Protein AF-A0A433Q130-F1 (afdb_monomer_lite)

pLDDT: mean 72.22, std 22.74, range [31.92, 98.25]

Secondary structure (DSSP, 8-state):
--------------------------------------PPPPGGGGS--SS---SS----HHHHHHHHHHHHHHHHHHHHHHHHHHHHHHHHHHHHHHHHHHHHHHTT----HHHHHHHHHHHHHHHHHHHHHHHHHHHHHHHHHHHHHHHHHHHHHHHHHHHHHHS-THHHHHHHHHHHHHHHTT---

Foldseek 3Di:
DDDDPPPDDPDDDPDDDDDDDDDDDDDDDDDDDDDDDDDDDDPVVVPDDPDDPPPDDPPDPVVVVVVVVVLVVLVVVLVVLVVVLVVVLVVVVVVQVVVQCVVCVVVVHDPDPVSVVVVVVVSCVVCVVVVVVSVVVNVVSVCVSCVVVVVVVVVVVVVVVVVCVVDDDPPPVVVVVVVVVVVVVPPDD

Radius of gyration: 31.73 Å; chains: 1; bounding box: 70×65×73 Å

Structure (mmCIF, N/CA/C/O backbone):
data_AF-A0A433Q130-F1
#
_entry.id   AF-A0A433Q130-F1
#
loop_
_atom_site.group_PDB
_atom_site.id
_atom_site.type_symbol
_atom_site.label_atom_id
_atom_site.label_alt_id
_atom_site.label_comp_id
_atom_site.label_asym_id
_atom_site.label_entity_id
_atom_site.label_seq_id
_atom_site.pdbx_PDB_ins_code
_atom_site.Cartn_x
_atom_site.Cartn_y
_atom_site.Cartn_z
_atom_site.occupancy
_atom_site.B_iso_or_equiv
_atom_site.auth_seq_id
_atom_site.auth_comp_id
_atom_site.auth_asym_id
_atom_site.auth_atom_id
_atom_site.pdbx_PDB_model_num
ATOM 1 N N . MET A 1 1 ? 9.319 -13.991 33.328 1.00 39.78 1 MET A N 1
ATOM 2 C CA . MET A 1 1 ? 9.883 -14.805 32.228 1.00 39.78 1 MET A CA 1
ATOM 3 C C . MET A 1 1 ? 8.809 -14.943 31.162 1.00 39.78 1 MET A C 1
ATOM 5 O O . MET A 1 1 ? 7.653 -15.040 31.548 1.00 39.78 1 MET A O 1
ATOM 9 N N . VAL A 1 2 ? 9.212 -14.940 29.882 1.00 38.50 2 VAL A N 1
ATOM 10 C CA . VAL A 1 2 ? 8.412 -14.718 28.652 1.00 38.50 2 VAL A CA 1
ATOM 11 C C . VAL A 1 2 ? 8.069 -13.227 28.487 1.00 38.50 2 VAL A C 1
ATOM 13 O O . VAL A 1 2 ? 7.406 -12.660 29.339 1.00 38.50 2 VAL A O 1
ATOM 16 N N . GLY A 1 3 ? 8.545 -12.465 27.504 1.00 32.47 3 GLY A N 1
ATOM 17 C CA . GLY A 1 3 ? 9.150 -12.773 26.209 1.00 32.47 3 GLY A CA 1
ATOM 18 C C . GLY A 1 3 ? 8.580 -11.754 25.219 1.00 32.47 3 GLY A C 1
ATOM 19 O O . GLY A 1 3 ? 7.719 -12.101 24.422 1.00 32.47 3 GLY A O 1
ATOM 20 N N . ALA A 1 4 ? 8.957 -10.479 25.372 1.00 35.19 4 ALA A N 1
ATOM 21 C CA . ALA A 1 4 ? 8.479 -9.383 24.536 1.00 35.19 4 ALA A CA 1
ATOM 22 C C . ALA A 1 4 ? 9.039 -9.541 23.115 1.00 35.19 4 ALA A C 1
ATOM 24 O O . ALA A 1 4 ? 10.246 -9.448 22.899 1.00 35.19 4 ALA A O 1
ATOM 25 N N . CYS A 1 5 ? 8.170 -9.813 22.143 1.00 39.75 5 CYS A N 1
ATOM 26 C CA . CYS A 1 5 ? 8.505 -9.666 20.732 1.00 39.75 5 CYS A CA 1
ATOM 27 C C . CYS A 1 5 ? 8.411 -8.183 20.362 1.00 39.75 5 CYS A C 1
ATOM 29 O O . CYS A 1 5 ? 7.437 -7.740 19.757 1.00 39.75 5 CYS A O 1
ATOM 31 N N . ASP A 1 6 ? 9.437 -7.426 20.743 1.00 31.92 6 ASP A N 1
ATOM 32 C CA . ASP A 1 6 ? 9.699 -6.094 20.213 1.00 31.92 6 ASP A CA 1
ATOM 33 C C . ASP A 1 6 ? 10.162 -6.241 18.758 1.00 31.92 6 ASP A C 1
ATOM 35 O O . ASP A 1 6 ? 11.320 -6.549 18.474 1.00 31.92 6 ASP A O 1
ATOM 39 N N . ILE A 1 7 ? 9.241 -6.060 17.812 1.00 41.34 7 ILE A N 1
ATOM 40 C CA . ILE A 1 7 ? 9.593 -5.816 16.412 1.00 41.34 7 ILE A CA 1
ATOM 41 C C . ILE A 1 7 ? 9.822 -4.304 16.291 1.00 41.34 7 ILE A C 1
ATOM 43 O O . ILE A 1 7 ? 8.859 -3.543 16.417 1.00 41.34 7 ILE A O 1
ATOM 47 N N . PRO A 1 8 ? 11.058 -3.825 16.063 1.00 34.75 8 PRO A N 1
ATOM 48 C CA . PRO A 1 8 ? 11.298 -2.401 15.910 1.00 34.75 8 PRO A CA 1
ATOM 49 C C . PRO A 1 8 ? 10.700 -1.925 14.582 1.00 34.75 8 PRO A C 1
ATOM 51 O O . PRO A 1 8 ? 11.085 -2.381 13.503 1.00 34.75 8 PRO A O 1
ATOM 54 N N . ALA A 1 9 ? 9.759 -0.984 14.662 1.00 44.38 9 ALA A N 1
ATOM 55 C CA . ALA A 1 9 ? 9.368 -0.172 13.518 1.00 44.38 9 ALA A CA 1
ATOM 56 C C . ALA A 1 9 ? 10.608 0.571 12.978 1.00 44.38 9 ALA A C 1
ATOM 58 O O . ALA A 1 9 ? 11.425 1.039 13.779 1.00 44.38 9 ALA A O 1
ATOM 59 N N . PRO A 1 10 ? 10.782 0.717 11.652 1.00 43.81 10 PRO A N 1
ATOM 60 C CA . PRO A 1 10 ? 11.848 1.547 11.114 1.00 43.81 10 PRO A CA 1
ATOM 61 C C . PRO A 1 10 ? 11.586 3.006 11.505 1.00 43.81 10 PRO A C 1
ATOM 63 O O . PRO A 1 10 ? 10.694 3.666 10.974 1.00 43.81 10 PRO A O 1
ATOM 66 N N . GLY A 1 11 ? 12.354 3.487 12.481 1.00 34.84 11 GLY A N 1
ATOM 67 C CA . GLY A 1 11 ? 12.372 4.882 12.887 1.00 34.84 11 GLY A CA 1
ATOM 68 C C . GLY A 1 11 ? 12.833 5.765 11.731 1.00 34.84 11 GLY A C 1
ATOM 69 O O . GLY A 1 11 ? 13.896 5.549 11.151 1.00 34.84 11 GLY A O 1
ATOM 70 N N . PHE A 1 12 ? 12.033 6.776 11.411 1.00 47.31 12 PHE A N 1
ATOM 71 C CA . PHE A 1 12 ? 12.463 7.902 10.596 1.00 47.31 12 PHE A CA 1
ATOM 72 C C . PHE A 1 12 ? 13.398 8.782 11.437 1.00 47.31 12 PHE A C 1
ATOM 74 O O . PHE A 1 12 ? 12.972 9.264 12.492 1.00 47.31 12 PHE A O 1
ATOM 81 N N . PRO A 1 13 ? 14.648 9.041 11.016 1.00 43.34 13 PRO A N 1
ATOM 82 C CA . PRO A 1 13 ? 15.436 10.084 11.645 1.00 43.34 13 PRO A CA 1
ATOM 83 C C . PRO A 1 13 ? 14.853 11.448 11.258 1.00 43.34 13 PRO A C 1
ATOM 85 O O . PRO A 1 13 ? 14.979 11.916 10.127 1.00 43.34 13 PRO A O 1
ATOM 88 N N . HIS A 1 14 ? 14.204 12.090 12.227 1.00 45.75 14 HIS A N 1
ATO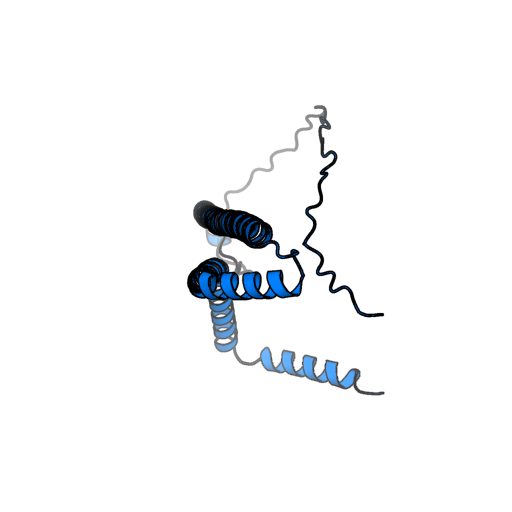M 89 C CA . HIS A 1 14 ? 14.069 13.538 12.247 1.00 45.75 14 HIS A CA 1
ATOM 90 C C . HIS A 1 14 ? 15.455 14.172 12.431 1.00 45.75 14 HIS A C 1
ATOM 92 O O . HIS A 1 14 ? 16.305 13.628 13.133 1.00 45.75 14 HIS A O 1
ATOM 98 N N . THR A 1 15 ? 15.609 15.374 11.870 1.00 41.09 15 THR A N 1
ATOM 99 C CA . THR A 1 15 ? 16.760 16.298 11.914 1.00 41.09 15 THR A CA 1
ATOM 100 C C . THR A 1 15 ? 17.773 16.147 10.775 1.00 41.09 15 THR A C 1
ATOM 102 O O . THR A 1 15 ? 18.596 15.242 10.724 1.00 41.09 15 THR A O 1
ATOM 105 N N . ASN A 1 16 ? 17.722 17.116 9.859 1.00 35.66 16 ASN A N 1
ATOM 106 C CA . ASN A 1 16 ? 18.809 17.446 8.949 1.00 35.66 16 ASN A CA 1
ATOM 107 C C . ASN A 1 16 ? 19.316 18.839 9.369 1.00 35.66 16 ASN A C 1
ATOM 109 O O . ASN A 1 16 ? 18.652 19.835 9.065 1.00 35.66 16 ASN A O 1
ATOM 113 N N . PRO A 1 17 ? 20.399 18.945 10.159 1.00 37.56 17 PRO A N 1
ATOM 114 C CA . PRO A 1 17 ? 20.976 20.228 10.509 1.00 37.56 17 PRO A CA 1
ATOM 115 C C . PRO A 1 17 ? 21.948 20.665 9.407 1.00 37.56 17 PRO A C 1
ATOM 117 O O . PRO A 1 17 ? 22.935 19.997 9.131 1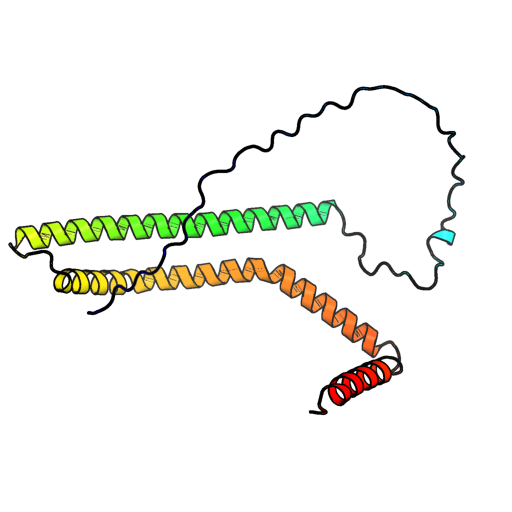.00 37.56 17 PRO A O 1
ATOM 120 N N . GLY A 1 18 ? 21.658 21.820 8.807 1.00 35.56 18 GLY A N 1
ATOM 121 C CA . GLY A 1 18 ? 22.654 22.743 8.261 1.00 35.56 18 GLY A CA 1
ATOM 122 C C . GLY A 1 18 ? 23.567 22.235 7.142 1.00 35.56 18 GLY A C 1
ATOM 123 O O . GLY A 1 18 ? 24.672 21.775 7.394 1.00 35.56 18 GLY A O 1
ATOM 124 N N . PHE A 1 19 ? 23.192 22.521 5.895 1.00 33.09 19 PHE A N 1
ATOM 125 C CA . PHE A 1 19 ? 24.160 22.725 4.813 1.00 33.09 19 PHE A CA 1
ATOM 126 C C . PHE A 1 19 ? 23.903 24.087 4.158 1.00 33.09 19 PHE A C 1
ATOM 128 O O . PHE A 1 19 ? 23.290 24.195 3.101 1.00 33.09 19 PHE A O 1
ATOM 135 N N . SER A 1 20 ? 24.384 25.145 4.813 1.00 34.38 20 SER A N 1
ATOM 136 C CA . SER A 1 20 ? 24.583 26.455 4.192 1.00 34.38 20 SER A CA 1
ATOM 137 C C . SER A 1 20 ? 26.022 26.524 3.684 1.00 34.38 20 SER A C 1
ATOM 139 O O . SER A 1 20 ? 26.937 26.818 4.449 1.00 34.38 20 SER A O 1
ATOM 141 N N . TYR A 1 21 ? 26.239 26.255 2.397 1.00 35.47 21 TYR A N 1
ATOM 142 C CA . TYR A 1 21 ? 27.480 26.637 1.721 1.00 35.47 21 TYR A CA 1
ATOM 143 C C . TYR A 1 21 ? 27.240 27.933 0.950 1.00 35.47 21 TYR A C 1
ATOM 145 O O . TYR A 1 21 ? 26.862 27.925 -0.216 1.00 35.47 21 TYR A O 1
ATOM 153 N N . THR A 1 22 ? 27.502 29.061 1.602 1.00 39.56 22 THR A N 1
ATOM 154 C CA . THR A 1 22 ? 27.814 30.317 0.917 1.00 39.56 22 THR A CA 1
ATOM 155 C C . THR A 1 22 ? 29.207 30.748 1.349 1.00 39.56 22 THR A C 1
ATOM 157 O O . THR A 1 22 ? 29.390 31.328 2.417 1.00 39.56 22 THR A O 1
ATOM 160 N N . LYS A 1 23 ? 30.203 30.457 0.510 1.00 41.34 23 LYS A N 1
ATOM 161 C CA . LYS A 1 23 ? 31.448 31.226 0.458 1.00 41.34 23 LYS A CA 1
ATOM 162 C C . LYS A 1 23 ? 31.456 31.971 -0.878 1.00 41.34 23 LYS A C 1
ATOM 164 O O . LYS A 1 23 ? 31.518 31.307 -1.911 1.00 41.34 23 LYS A O 1
ATOM 169 N N . PRO A 1 24 ? 31.369 33.308 -0.889 1.00 42.06 24 PRO A N 1
ATOM 170 C CA . PRO A 1 24 ? 31.599 34.077 -2.100 1.00 42.06 24 PRO A CA 1
ATOM 171 C C . PRO A 1 24 ? 33.103 34.072 -2.398 1.00 42.06 24 PRO A C 1
ATOM 173 O O . PRO A 1 24 ? 33.903 34.514 -1.574 1.00 42.06 24 PRO A O 1
ATOM 176 N N . LEU A 1 25 ? 33.499 33.545 -3.558 1.00 43.84 25 LEU A N 1
ATOM 177 C CA . LEU A 1 25 ? 34.845 33.763 -4.080 1.00 43.84 25 LEU A CA 1
ATOM 178 C C . LEU A 1 25 ? 34.864 35.121 -4.779 1.00 43.84 25 LEU A C 1
ATOM 180 O O . LEU A 1 25 ? 34.153 35.346 -5.758 1.00 43.84 25 LEU A O 1
ATOM 184 N N . LEU A 1 26 ? 35.647 36.027 -4.199 1.00 39.78 26 LEU A N 1
ATOM 185 C CA . LEU A 1 26 ? 35.932 37.352 -4.718 1.00 39.78 26 LEU A CA 1
ATOM 186 C C . LEU A 1 26 ? 36.729 37.270 -6.022 1.00 39.78 26 LEU A C 1
ATOM 188 O O . LEU A 1 26 ? 37.628 36.450 -6.193 1.00 39.78 26 LEU A O 1
ATOM 192 N N . LEU A 1 27 ? 36.348 38.175 -6.914 1.00 46.34 27 LEU A N 1
ATOM 193 C CA . LEU A 1 27 ? 36.946 38.484 -8.197 1.00 46.34 27 LEU A CA 1
ATOM 194 C C . LEU A 1 27 ? 38.285 39.206 -7.987 1.00 46.34 27 LEU A C 1
ATOM 196 O O . LEU A 1 27 ? 38.294 40.380 -7.628 1.00 46.34 27 LEU A O 1
ATOM 200 N N . SER A 1 28 ? 39.398 38.533 -8.259 1.00 40.88 28 SER A N 1
ATOM 201 C CA . SER A 1 28 ? 40.664 39.190 -8.595 1.00 40.88 28 SER A CA 1
ATOM 202 C C . SER A 1 28 ? 41.562 38.219 -9.353 1.00 40.88 28 SER A C 1
ATOM 204 O O . SER A 1 28 ? 42.039 37.231 -8.802 1.00 40.88 28 SER A O 1
ATOM 206 N N . ASP A 1 29 ? 41.706 38.519 -10.642 1.00 37.97 29 ASP A N 1
ATOM 207 C CA . ASP A 1 29 ? 42.955 38.515 -11.413 1.00 37.97 29 ASP A CA 1
ATOM 208 C C . ASP A 1 29 ? 42.774 37.882 -12.789 1.00 37.97 29 ASP A C 1
ATOM 210 O O . ASP A 1 29 ? 43.003 36.702 -13.051 1.00 37.97 29 ASP A O 1
ATOM 214 N N . VAL A 1 30 ? 42.355 38.762 -13.699 1.00 49.78 30 VAL A N 1
ATOM 215 C CA . VAL A 1 30 ? 42.534 38.625 -15.137 1.00 49.78 30 VAL A CA 1
ATOM 216 C C . VAL A 1 30 ? 44.034 38.517 -15.397 1.00 49.78 30 VAL A C 1
ATOM 218 O O . VAL A 1 30 ? 44.752 39.511 -15.382 1.00 49.78 30 VAL A O 1
ATOM 221 N N . THR A 1 31 ? 44.506 37.307 -15.672 1.00 37.56 31 THR A N 1
ATOM 222 C CA . THR A 1 31 ? 45.738 37.107 -16.433 1.00 37.56 31 THR A CA 1
ATOM 223 C C . THR A 1 31 ? 45.393 36.303 -17.674 1.00 37.56 31 THR A C 1
ATOM 225 O O . THR A 1 31 ? 44.901 35.176 -17.624 1.00 37.56 31 THR A O 1
ATOM 228 N N . ALA A 1 32 ? 45.552 36.971 -18.814 1.00 47.25 32 ALA A N 1
ATOM 229 C CA . ALA A 1 32 ? 45.304 36.438 -20.135 1.00 47.25 32 ALA A CA 1
ATOM 230 C C . ALA A 1 32 ? 46.192 35.209 -20.376 1.00 47.25 32 ALA A C 1
ATOM 232 O O . ALA A 1 32 ? 47.411 35.330 -20.475 1.00 47.25 32 ALA A O 1
ATOM 233 N N . SER A 1 33 ? 45.576 34.031 -20.485 1.00 41.78 33 SER A N 1
ATOM 234 C CA . SER A 1 33 ? 46.223 32.862 -21.073 1.00 41.78 33 SER A CA 1
ATOM 235 C C . SER A 1 33 ? 45.929 32.858 -22.569 1.00 41.78 33 SER A C 1
ATOM 237 O O . SER A 1 33 ? 44.790 32.747 -23.023 1.00 41.78 33 SER A O 1
ATOM 239 N N . GLU A 1 34 ? 47.004 33.076 -23.304 1.00 42.50 34 GLU A N 1
ATOM 240 C CA . GLU A 1 34 ? 47.167 33.101 -24.747 1.00 42.50 34 GLU A CA 1
ATOM 241 C C . GLU A 1 34 ? 46.397 31.970 -25.456 1.00 42.50 34 GLU A C 1
ATOM 243 O O . GLU A 1 34 ? 46.621 30.778 -25.229 1.00 42.50 34 GLU A O 1
ATOM 248 N N . GLN A 1 35 ? 45.451 32.342 -26.326 1.00 42.81 35 GLN A N 1
ATOM 249 C CA . GLN A 1 35 ? 44.720 31.383 -27.151 1.00 42.81 35 GLN A CA 1
ATOM 250 C C . GLN A 1 35 ? 45.649 30.809 -28.225 1.00 42.81 35 GLN A C 1
ATOM 252 O O . GLN A 1 35 ? 45.881 31.422 -29.263 1.00 42.81 35 GLN A O 1
ATOM 257 N N . ILE A 1 36 ? 46.145 29.594 -27.997 1.00 49.88 36 ILE A N 1
ATOM 258 C CA . ILE A 1 36 ? 46.815 28.802 -29.033 1.00 49.88 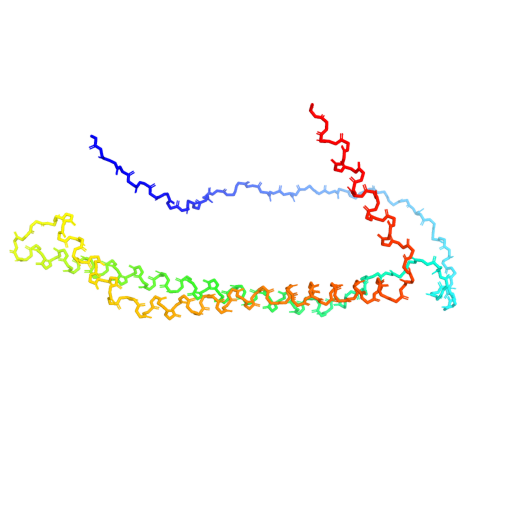36 ILE A CA 1
ATOM 259 C C . ILE A 1 36 ? 45.800 28.543 -30.165 1.00 49.88 36 ILE A C 1
ATOM 261 O O . ILE A 1 36 ? 44.729 27.983 -29.892 1.00 49.88 36 ILE A O 1
ATOM 265 N N . PRO A 1 37 ? 46.092 28.896 -31.433 1.00 41.53 37 PRO A N 1
ATOM 266 C CA . PRO A 1 37 ? 45.157 28.680 -32.529 1.00 41.53 37 PRO A CA 1
ATOM 267 C C . PRO A 1 37 ? 44.928 27.179 -32.724 1.00 41.53 37 PRO A C 1
ATOM 269 O O . PRO A 1 37 ? 45.831 26.424 -33.096 1.00 41.53 37 PRO A O 1
ATOM 272 N N . ARG A 1 38 ? 43.698 26.721 -32.466 1.00 52.47 38 ARG A N 1
ATOM 273 C CA . ARG A 1 38 ? 43.320 25.329 -32.717 1.00 52.47 38 ARG A CA 1
ATOM 274 C C . ARG A 1 38 ? 43.230 25.106 -34.222 1.00 52.47 38 ARG A C 1
ATOM 276 O O . ARG A 1 38 ? 42.335 25.630 -34.879 1.00 52.47 38 ARG A O 1
ATOM 283 N N . ARG A 1 39 ? 44.152 24.306 -34.767 1.00 49.56 39 ARG A N 1
ATOM 284 C CA . ARG A 1 39 ? 44.041 23.793 -36.140 1.00 49.56 39 ARG A CA 1
ATOM 285 C C . ARG A 1 39 ? 42.706 23.048 -36.306 1.00 49.56 39 ARG A C 1
ATOM 287 O O . ARG A 1 39 ? 42.338 22.284 -35.408 1.00 49.56 39 ARG A O 1
ATOM 294 N N . PRO A 1 40 ? 42.001 23.206 -37.440 1.00 54.09 40 PRO A N 1
ATOM 295 C CA . PRO A 1 40 ? 40.819 22.406 -37.729 1.00 54.09 40 PRO A CA 1
ATOM 296 C C . PRO A 1 40 ? 41.239 20.936 -37.854 1.00 54.09 40 PRO A C 1
ATOM 298 O O . PRO A 1 40 ? 42.086 20.597 -38.683 1.00 54.09 40 PRO A O 1
ATOM 301 N N . ARG A 1 41 ? 40.685 20.065 -37.000 1.00 54.66 41 ARG A N 1
ATOM 302 C CA . ARG A 1 41 ? 40.939 18.618 -37.078 1.00 54.66 41 ARG A CA 1
ATOM 303 C C . ARG A 1 41 ? 40.372 18.085 -38.389 1.00 54.66 41 ARG A C 1
ATOM 305 O O . ARG A 1 41 ? 39.213 18.346 -38.712 1.00 54.66 41 ARG A O 1
ATOM 312 N N . ARG A 1 42 ? 41.184 17.337 -39.139 1.00 49.91 42 ARG A N 1
ATOM 313 C CA . ARG A 1 42 ? 40.718 16.629 -40.333 1.00 49.91 42 ARG A CA 1
ATOM 314 C C . ARG A 1 42 ? 39.864 15.440 -39.898 1.00 49.91 42 ARG A C 1
ATOM 316 O O . ARG A 1 42 ? 40.164 14.775 -38.914 1.00 49.91 42 ARG A O 1
ATOM 323 N N . ILE A 1 43 ? 38.823 15.146 -40.674 1.00 54.16 43 ILE A N 1
ATOM 324 C CA . ILE A 1 43 ? 37.890 14.024 -40.450 1.00 54.16 43 ILE A CA 1
ATOM 325 C C . ILE A 1 43 ? 38.630 12.670 -40.360 1.00 54.16 43 ILE A C 1
ATOM 327 O O . ILE A 1 43 ? 38.175 11.762 -39.671 1.00 54.16 43 ILE A O 1
ATOM 331 N N . SER A 1 44 ? 39.809 12.553 -40.979 1.00 52.00 44 SER A N 1
ATOM 332 C CA . SER A 1 44 ? 40.691 11.380 -40.893 1.00 52.00 44 SER A CA 1
ATOM 333 C C . SER A 1 44 ? 41.202 11.076 -39.480 1.00 52.00 44 SER A C 1
ATOM 335 O O . SER A 1 44 ? 41.455 9.914 -39.167 1.00 52.00 44 SER A O 1
ATOM 337 N N . ASP A 1 45 ? 41.307 12.088 -38.615 1.00 51.44 45 ASP A N 1
ATOM 338 C CA . ASP A 1 45 ? 41.832 11.937 -37.252 1.00 51.44 45 ASP A CA 1
ATOM 339 C C . ASP A 1 45 ? 40.771 11.367 -36.292 1.00 51.44 45 ASP A C 1
ATOM 341 O O . ASP A 1 45 ? 41.088 10.943 -35.186 1.00 51.44 45 ASP A O 1
ATOM 345 N N . ILE A 1 46 ? 39.502 11.328 -36.720 1.00 55.12 46 ILE A N 1
ATOM 346 C CA . ILE A 1 46 ? 38.379 10.745 -35.968 1.00 55.12 46 ILE A CA 1
ATOM 347 C C . ILE A 1 46 ? 38.323 9.216 -36.153 1.00 55.12 46 ILE A C 1
ATOM 349 O O . ILE A 1 46 ? 37.688 8.522 -35.365 1.00 55.12 46 ILE A O 1
ATOM 353 N N . LEU A 1 47 ? 38.996 8.668 -37.171 1.00 53.81 47 LEU A N 1
ATOM 354 C CA . LEU A 1 47 ? 38.783 7.287 -37.621 1.00 53.81 47 LEU A CA 1
ATOM 355 C C . LEU A 1 47 ? 39.987 6.349 -37.488 1.00 53.81 47 LEU A C 1
ATOM 357 O O . LEU A 1 47 ? 39.877 5.190 -37.880 1.00 53.81 47 LEU A O 1
ATOM 361 N N . THR A 1 48 ? 41.109 6.782 -36.907 1.00 52.56 48 THR A N 1
ATOM 362 C CA . THR A 1 48 ? 42.305 5.922 -36.855 1.00 52.56 48 THR A CA 1
ATOM 363 C C . THR A 1 48 ? 43.058 6.029 -35.529 1.00 52.56 48 THR A C 1
ATOM 365 O O . THR A 1 48 ? 44.112 6.647 -35.436 1.00 52.56 48 THR A O 1
ATOM 368 N N . GLY A 1 49 ? 42.517 5.385 -34.494 1.00 45.16 49 GLY A N 1
ATOM 369 C CA . GLY A 1 49 ? 43.251 5.003 -33.288 1.00 45.16 49 GLY A CA 1
ATOM 370 C C . GLY A 1 49 ? 43.035 3.508 -33.023 1.00 45.16 49 GLY A C 1
ATOM 371 O O . GLY A 1 49 ? 41.884 3.095 -32.863 1.00 45.16 49 GLY A O 1
ATOM 372 N N . PRO A 1 50 ? 44.082 2.663 -33.006 1.00 53.34 50 PRO A N 1
ATOM 373 C CA . PRO A 1 50 ? 43.922 1.246 -32.728 1.00 53.34 50 PRO A CA 1
ATOM 374 C C . PRO A 1 50 ? 43.780 1.050 -31.214 1.00 53.34 50 PRO A C 1
ATOM 376 O O . PRO A 1 50 ? 44.767 1.077 -30.488 1.00 53.34 50 PRO A O 1
ATOM 379 N N . GLY A 1 51 ? 42.550 0.842 -30.738 1.00 50.22 51 GLY A N 1
ATOM 380 C CA . GLY A 1 51 ? 42.321 0.204 -29.436 1.00 50.22 51 GLY A CA 1
ATOM 381 C C . GLY A 1 51 ? 41.376 0.893 -28.457 1.00 50.22 51 GLY A C 1
ATOM 382 O O . GLY A 1 51 ? 41.076 0.286 -27.437 1.00 50.22 51 GLY A O 1
ATOM 383 N N . GLU A 1 52 ? 40.844 2.078 -28.750 1.00 49.94 52 GLU A N 1
ATOM 384 C CA . GLU A 1 52 ? 39.898 2.745 -27.845 1.00 49.94 52 GLU A CA 1
ATOM 385 C C . GLU A 1 52 ? 38.552 2.949 -28.537 1.00 49.94 52 GLU A C 1
ATOM 387 O O . GLU A 1 52 ? 38.104 4.049 -28.846 1.00 49.94 52 GLU A O 1
ATOM 392 N N . VAL A 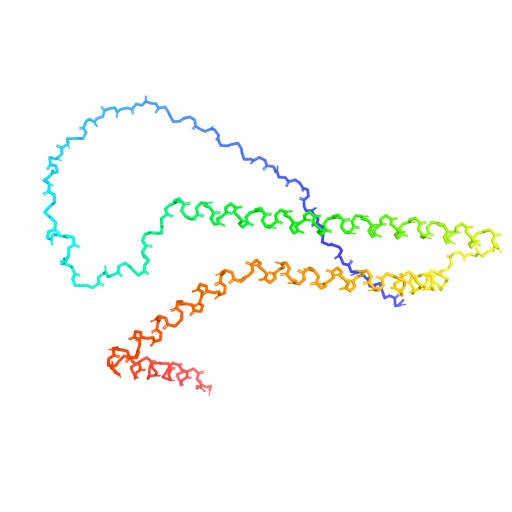1 53 ? 37.901 1.821 -28.830 1.00 53.12 53 VAL A N 1
ATOM 393 C CA . VAL A 1 53 ? 36.452 1.818 -29.012 1.00 53.12 53 VAL A CA 1
ATOM 394 C C . VAL A 1 53 ? 35.883 2.234 -27.664 1.00 53.12 53 VAL A C 1
ATOM 396 O O . VAL A 1 53 ? 35.898 1.432 -26.732 1.00 53.12 53 VAL A O 1
ATOM 399 N N . ASP A 1 54 ? 35.410 3.473 -27.551 1.00 54.34 54 ASP A N 1
ATOM 400 C CA . ASP A 1 54 ? 34.582 3.889 -26.425 1.00 54.34 54 ASP A CA 1
ATOM 401 C C . ASP A 1 54 ? 33.369 2.947 -26.375 1.00 54.34 54 ASP A C 1
ATOM 403 O O . ASP A 1 54 ? 32.443 2.992 -27.191 1.00 54.34 54 ASP A O 1
ATOM 407 N N . MET A 1 55 ? 33.442 1.969 -25.469 1.00 56.91 55 MET A N 1
ATOM 408 C CA . MET A 1 55 ? 32.448 0.906 -25.308 1.00 56.91 55 MET A CA 1
ATOM 409 C C . MET A 1 55 ? 31.122 1.450 -24.764 1.00 56.91 55 MET A C 1
ATOM 411 O O . MET A 1 55 ? 30.130 0.712 -24.714 1.00 56.91 55 MET A O 1
ATOM 415 N N . VAL A 1 56 ? 31.107 2.727 -24.385 1.00 54.34 56 VAL A N 1
ATOM 416 C CA . VAL A 1 56 ? 29.936 3.518 -24.061 1.00 54.34 56 VAL A CA 1
ATOM 417 C C . VAL A 1 56 ? 29.755 4.498 -25.213 1.00 54.34 56 VAL A C 1
ATOM 419 O O . VAL A 1 56 ? 30.361 5.555 -25.255 1.00 54.34 56 VAL A O 1
ATOM 422 N N . SER A 1 57 ? 28.892 4.167 -26.175 1.00 52.75 57 SER A N 1
ATOM 423 C CA . SER A 1 57 ? 28.378 5.199 -27.082 1.00 52.75 57 SER A CA 1
ATOM 424 C C . SER A 1 57 ? 27.908 6.368 -26.220 1.00 52.75 57 SER A C 1
ATOM 426 O O . SER A 1 57 ? 27.133 6.113 -25.296 1.00 52.75 57 SER A O 1
ATOM 428 N N . THR A 1 58 ? 28.384 7.589 -26.483 1.00 60.09 58 THR A N 1
ATOM 429 C CA . THR A 1 58 ? 28.007 8.789 -25.725 1.00 60.09 58 THR A CA 1
ATOM 430 C C . THR A 1 58 ? 26.482 8.831 -25.696 1.00 60.09 58 THR A C 1
ATOM 432 O O . THR A 1 58 ? 25.864 8.992 -26.753 1.00 60.09 58 THR A O 1
ATOM 435 N N . PRO A 1 59 ? 25.841 8.527 -24.555 1.00 59.47 59 PRO A N 1
ATOM 436 C CA . PRO A 1 59 ? 24.412 8.304 -24.570 1.00 59.47 59 PRO A CA 1
ATOM 437 C C . PRO A 1 59 ? 23.762 9.664 -24.817 1.00 59.47 59 PRO A C 1
ATOM 439 O O . PRO A 1 59 ? 24.134 10.642 -24.171 1.00 59.47 59 PRO A O 1
ATOM 442 N N . ASP A 1 60 ? 22.850 9.736 -25.791 1.00 61.31 60 ASP A N 1
ATOM 443 C CA . ASP A 1 60 ? 22.229 10.998 -26.202 1.00 61.31 60 ASP A CA 1
ATOM 444 C C . ASP A 1 60 ? 21.653 11.704 -24.959 1.00 61.31 60 ASP A C 1
ATOM 446 O O . ASP A 1 60 ? 20.779 11.127 -24.290 1.00 61.31 60 ASP A O 1
ATOM 450 N N . PRO A 1 61 ? 22.145 12.913 -24.615 1.00 64.12 61 PRO A N 1
ATOM 451 C CA . PRO A 1 61 ? 21.793 13.595 -23.376 1.00 64.12 61 PRO A CA 1
ATOM 452 C C . PRO A 1 61 ? 20.284 13.812 -23.251 1.00 64.12 61 PRO A C 1
ATOM 454 O O . PRO A 1 61 ? 19.746 13.727 -22.151 1.00 64.12 61 PRO A O 1
ATOM 457 N N . VAL A 1 62 ? 19.567 14.000 -24.362 1.00 62.28 62 VAL A N 1
ATOM 458 C CA . VAL A 1 62 ? 18.112 14.198 -24.343 1.00 62.28 62 VAL A CA 1
ATOM 459 C C . VAL A 1 62 ? 17.380 12.891 -24.028 1.00 62.28 62 VAL A C 1
ATOM 461 O O . VAL A 1 62 ? 16.402 12.884 -23.277 1.00 62.28 62 VAL A O 1
ATOM 464 N N . SER A 1 63 ? 17.861 11.765 -24.557 1.00 63.69 63 SER A N 1
ATOM 465 C CA . SER A 1 63 ? 17.262 10.446 -24.320 1.00 63.69 63 SER A CA 1
ATOM 466 C C . SER A 1 63 ? 17.427 9.975 -22.869 1.00 63.69 63 SER A C 1
ATOM 468 O O . SER A 1 63 ? 16.472 9.453 -22.287 1.00 63.69 63 SER A O 1
ATOM 470 N N . ASN A 1 64 ? 18.587 10.240 -22.254 1.00 67.38 64 ASN A N 1
ATOM 471 C CA . ASN A 1 64 ? 18.848 9.909 -20.851 1.00 67.38 64 ASN A CA 1
ATOM 472 C C . ASN A 1 64 ? 17.932 10.698 -19.920 1.00 67.38 64 ASN A C 1
ATOM 474 O O . ASN A 1 64 ? 17.294 10.108 -19.051 1.00 67.38 64 ASN A O 1
ATOM 478 N N . LEU A 1 65 ? 17.793 12.006 -20.159 1.00 70.25 65 LEU A N 1
ATOM 479 C CA . LEU A 1 65 ? 16.927 12.880 -19.366 1.00 70.25 65 LEU A CA 1
ATOM 480 C C . LEU A 1 65 ? 15.455 12.456 -19.438 1.00 70.25 65 LEU A C 1
ATOM 482 O O . LEU A 1 65 ? 14.746 12.512 -18.435 1.00 70.25 65 LEU A O 1
ATOM 486 N N . ARG A 1 66 ? 14.992 11.987 -20.606 1.00 68.94 66 ARG A N 1
ATOM 487 C CA . ARG A 1 66 ? 13.645 11.411 -20.746 1.00 68.94 66 ARG A CA 1
ATOM 488 C C . ARG A 1 66 ? 13.500 10.123 -19.939 1.00 68.94 66 ARG A C 1
ATOM 490 O O . ARG A 1 66 ? 12.558 10.008 -19.165 1.00 68.94 66 ARG A O 1
ATOM 497 N N . SER A 1 67 ? 14.454 9.198 -20.062 1.00 78.44 67 SER A N 1
ATOM 498 C CA . SER A 1 67 ? 14.413 7.927 -19.327 1.00 78.44 67 SER A CA 1
ATOM 499 C C . SER A 1 67 ? 14.506 8.100 -17.807 1.00 78.44 67 SER A C 1
ATOM 501 O O . SER A 1 67 ? 13.839 7.384 -17.066 1.00 78.44 67 SER A O 1
ATOM 503 N N . GLU A 1 68 ? 15.278 9.082 -17.339 1.00 84.38 68 GLU A N 1
ATOM 504 C CA . GLU A 1 68 ? 15.407 9.404 -15.921 1.00 84.38 68 GLU A CA 1
ATOM 505 C C . GLU A 1 68 ? 14.135 10.064 -15.381 1.00 84.38 68 GLU A C 1
ATOM 507 O O . GLU A 1 68 ? 13.661 9.698 -14.307 1.00 84.38 68 GLU A O 1
ATOM 512 N N . ARG A 1 69 ? 13.536 10.996 -16.137 1.00 87.94 69 ARG A N 1
ATOM 513 C CA . ARG A 1 69 ? 12.239 11.589 -15.783 1.00 87.94 69 ARG A CA 1
ATOM 514 C C . ARG A 1 69 ? 11.158 10.517 -15.665 1.00 87.94 69 ARG A C 1
ATOM 516 O O . ARG A 1 69 ? 10.443 10.496 -14.669 1.00 87.94 69 ARG A O 1
ATOM 523 N N . ASP A 1 70 ? 11.049 9.633 -16.653 1.00 88.19 70 ASP A N 1
ATOM 524 C CA . ASP A 1 70 ? 10.040 8.571 -16.657 1.00 88.19 70 ASP A CA 1
ATOM 525 C C . ASP A 1 70 ? 10.236 7.608 -15.476 1.00 88.19 70 ASP A C 1
ATOM 527 O O . ASP A 1 70 ? 9.262 7.174 -14.859 1.00 88.19 70 ASP A O 1
ATOM 531 N N . TRP A 1 71 ? 11.491 7.321 -15.114 1.00 88.12 71 TRP A N 1
ATOM 532 C CA . TRP A 1 71 ? 11.820 6.524 -13.935 1.00 88.12 71 TRP A CA 1
ATOM 533 C C . TRP A 1 71 ? 11.422 7.224 -12.628 1.00 88.12 71 TRP A C 1
ATOM 535 O O . TRP A 1 71 ? 10.780 6.603 -11.787 1.00 88.12 71 TRP A O 1
ATOM 545 N N . ARG A 1 72 ? 11.707 8.525 -12.479 1.00 90.94 72 ARG A N 1
ATOM 546 C CA . ARG A 1 72 ? 11.289 9.313 -11.302 1.00 90.94 72 ARG A CA 1
ATOM 547 C C . ARG A 1 72 ? 9.767 9.325 -11.139 1.00 90.94 72 ARG A C 1
ATOM 549 O O . ARG A 1 72 ? 9.270 9.048 -10.054 1.00 90.94 72 ARG A O 1
ATOM 556 N N . LEU A 1 73 ? 9.029 9.546 -12.229 1.00 92.94 73 LEU A N 1
ATOM 557 C CA . LEU A 1 73 ? 7.560 9.503 -12.231 1.00 92.94 73 LEU A CA 1
ATOM 558 C C . LEU A 1 73 ? 7.010 8.109 -11.899 1.00 92.94 73 LEU A C 1
ATOM 560 O O . LEU A 1 73 ? 5.925 7.984 -11.327 1.00 92.94 73 LEU A O 1
ATOM 564 N N . LEU A 1 74 ? 7.722 7.047 -12.286 1.00 91.69 74 LEU A N 1
ATOM 565 C CA . LEU A 1 74 ? 7.376 5.687 -11.890 1.00 91.69 74 LEU A CA 1
ATOM 566 C C . LEU A 1 74 ? 7.569 5.506 -10.381 1.00 91.69 74 LEU A C 1
ATOM 568 O O . LEU A 1 74 ? 6.635 5.054 -9.728 1.00 91.69 74 LEU A O 1
ATOM 572 N N . CYS A 1 75 ? 8.712 5.910 -9.821 1.00 91.81 75 CYS A N 1
ATOM 573 C CA . CYS A 1 75 ? 8.960 5.850 -8.378 1.00 91.81 75 CYS A CA 1
ATOM 574 C C . CYS A 1 75 ? 7.896 6.616 -7.585 1.00 91.81 75 CYS A C 1
ATOM 576 O O . CYS A 1 75 ? 7.242 6.027 -6.732 1.00 91.81 75 CYS A O 1
ATOM 578 N N . GLU A 1 76 ? 7.623 7.873 -7.945 1.00 95.31 76 GLU A N 1
ATOM 579 C CA . GLU A 1 76 ? 6.595 8.696 -7.289 1.00 95.31 76 GLU A CA 1
ATOM 580 C C . GLU A 1 76 ? 5.214 8.027 -7.307 1.00 95.31 76 GLU A C 1
ATOM 582 O O . GLU A 1 76 ? 4.482 8.044 -6.317 1.00 95.31 76 GLU A O 1
ATOM 587 N N . ARG A 1 77 ? 4.846 7.397 -8.427 1.00 95.06 77 ARG A N 1
ATOM 588 C CA . ARG A 1 77 ? 3.579 6.667 -8.553 1.00 95.06 77 ARG A CA 1
ATOM 589 C C . ARG A 1 77 ? 3.528 5.447 -7.638 1.00 95.06 77 ARG A C 1
ATOM 591 O O . ARG A 1 77 ? 2.478 5.175 -7.056 1.00 95.06 77 ARG A O 1
ATOM 598 N N . VAL A 1 78 ? 4.623 4.695 -7.557 1.00 95.25 78 VAL A N 1
ATOM 599 C CA . VAL A 1 78 ? 4.735 3.496 -6.718 1.00 95.25 78 VAL A CA 1
ATOM 600 C C . VAL A 1 78 ? 4.693 3.871 -5.241 1.00 95.25 78 VAL A C 1
ATOM 602 O O . VAL A 1 78 ? 3.937 3.260 -4.485 1.00 95.25 78 VAL A O 1
ATOM 605 N N . ASP A 1 79 ? 5.408 4.926 -4.861 1.00 95.50 79 ASP A N 1
ATOM 606 C CA . ASP A 1 79 ? 5.414 5.470 -3.506 1.00 95.50 79 ASP A CA 1
ATOM 607 C C . ASP A 1 79 ? 4.031 5.981 -3.113 1.00 95.50 79 ASP A C 1
ATOM 609 O O . ASP A 1 79 ? 3.518 5.628 -2.049 1.00 95.50 79 ASP A O 1
ATOM 613 N N . LYS A 1 80 ? 3.376 6.741 -3.999 1.00 96.94 80 LYS A N 1
ATOM 614 C CA . LYS A 1 80 ? 2.008 7.210 -3.773 1.00 96.94 80 LYS A CA 1
ATOM 615 C C . LYS A 1 80 ? 1.039 6.045 -3.595 1.00 96.94 80 LYS A C 1
ATOM 617 O O . LYS A 1 80 ? 0.253 6.054 -2.656 1.00 96.94 80 LYS A O 1
ATOM 622 N N . PHE A 1 81 ? 1.108 5.035 -4.460 1.00 96.62 81 PHE A N 1
ATOM 623 C CA . PHE A 1 81 ? 0.259 3.850 -4.349 1.00 96.62 81 PHE A CA 1
ATOM 624 C C . PHE A 1 81 ? 0.455 3.116 -3.015 1.00 96.62 81 PHE A C 1
ATOM 626 O O . PHE A 1 81 ? -0.527 2.730 -2.382 1.00 96.62 81 PHE A O 1
ATOM 633 N N . ASN A 1 82 ? 1.705 2.931 -2.586 1.00 96.56 82 ASN A N 1
ATOM 634 C CA . ASN A 1 82 ? 2.025 2.299 -1.309 1.00 96.56 82 ASN A CA 1
ATOM 635 C C . ASN A 1 82 ? 1.499 3.118 -0.127 1.00 96.56 82 ASN A C 1
ATOM 637 O O . ASN A 1 82 ? 0.846 2.572 0.759 1.00 96.56 82 ASN A O 1
ATOM 641 N N . SER A 1 83 ? 1.752 4.427 -0.145 1.00 97.44 83 SER A N 1
ATOM 642 C CA . SER A 1 83 ? 1.290 5.354 0.885 1.00 97.44 83 SER A CA 1
ATOM 643 C C . SER A 1 83 ? -0.233 5.329 1.007 1.00 97.44 83 SER A C 1
ATOM 645 O O . SER A 1 83 ? -0.751 5.027 2.078 1.00 97.44 83 SER A O 1
ATOM 647 N N . ASP A 1 84 ? -0.950 5.525 -0.107 1.00 97.88 84 ASP A N 1
ATOM 648 C CA . ASP A 1 84 ? -2.416 5.529 -0.139 1.00 97.88 84 ASP A CA 1
ATOM 649 C C . ASP A 1 84 ? -2.991 4.222 0.435 1.00 97.88 84 ASP A C 1
ATOM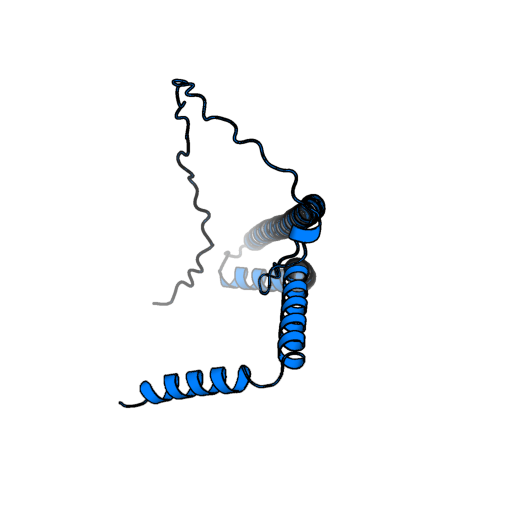 651 O O . ASP A 1 84 ? -3.909 4.248 1.257 1.00 97.88 84 ASP A O 1
ATOM 655 N N . PHE A 1 85 ? -2.417 3.075 0.050 1.00 97.38 85 PHE A N 1
ATOM 656 C CA . PHE A 1 85 ? -2.855 1.770 0.538 1.00 97.38 85 PHE A CA 1
ATOM 657 C C . PHE A 1 85 ? -2.682 1.621 2.053 1.00 97.38 85 PHE A C 1
ATOM 659 O O . PHE A 1 85 ? -3.614 1.200 2.740 1.00 97.38 85 PHE A O 1
ATOM 666 N N . TRP A 1 86 ? -1.501 1.950 2.586 1.00 96.38 86 TRP A N 1
ATOM 667 C CA . TRP A 1 86 ? -1.234 1.797 4.016 1.00 96.38 86 TRP A CA 1
ATOM 668 C C . TRP A 1 86 ? -1.978 2.821 4.860 1.00 96.38 86 TRP A C 1
ATOM 670 O O . TRP A 1 86 ? -2.442 2.470 5.942 1.00 96.38 86 TRP A O 1
ATOM 680 N N . THR A 1 87 ? -2.165 4.046 4.366 1.00 98.25 87 THR A N 1
ATOM 681 C CA . THR A 1 87 ? -3.038 5.025 5.014 1.00 98.25 87 THR A CA 1
ATOM 682 C C . THR A 1 87 ? -4.455 4.473 5.128 1.00 98.25 87 THR A C 1
ATOM 684 O O . THR A 1 87 ? -4.983 4.393 6.234 1.00 98.25 87 THR A O 1
ATOM 687 N N . GLU A 1 88 ? -5.045 4.005 4.026 1.00 97.12 88 GLU A N 1
ATOM 688 C CA . GLU A 1 88 ? -6.404 3.461 4.033 1.00 97.12 88 GLU A CA 1
ATOM 689 C C . GLU A 1 88 ? -6.528 2.220 4.933 1.00 97.12 88 GLU A C 1
ATOM 691 O O . GLU A 1 88 ? -7.480 2.097 5.709 1.00 97.12 88 GLU A O 1
ATOM 696 N N . ASN A 1 89 ? -5.565 1.297 4.860 1.00 96.00 89 ASN A N 1
ATOM 697 C CA . ASN A 1 89 ? -5.588 0.074 5.657 1.00 96.00 89 ASN A CA 1
ATOM 698 C C . ASN A 1 89 ? -5.459 0.362 7.159 1.00 96.00 89 ASN A C 1
ATOM 700 O O . ASN A 1 89 ? -6.180 -0.235 7.957 1.00 96.00 89 ASN A O 1
ATOM 704 N N . ASN A 1 90 ? -4.587 1.298 7.538 1.00 96.31 90 ASN A N 1
ATOM 705 C CA . ASN A 1 90 ? -4.408 1.692 8.932 1.00 96.31 90 ASN A CA 1
ATOM 706 C C . ASN A 1 90 ? -5.642 2.422 9.468 1.00 96.31 90 ASN A C 1
ATOM 708 O O . ASN A 1 90 ? -6.061 2.150 10.591 1.00 96.31 90 ASN A O 1
ATOM 712 N N . THR A 1 91 ? -6.269 3.291 8.667 1.00 97.88 91 THR A N 1
ATOM 713 C CA . THR A 1 91 ? -7.535 3.933 9.044 1.00 97.88 91 THR A CA 1
ATOM 714 C C . THR A 1 91 ? -8.616 2.889 9.308 1.00 97.88 91 THR A C 1
ATOM 716 O O . THR A 1 91 ? -9.222 2.909 10.374 1.00 97.88 91 THR A O 1
ATOM 719 N N . LYS A 1 92 ? -8.808 1.928 8.393 1.00 96.38 92 LYS A N 1
ATOM 720 C CA . LYS A 1 92 ? -9.782 0.837 8.570 1.00 96.38 92 LYS A CA 1
ATOM 721 C C . LYS A 1 92 ? -9.515 0.026 9.830 1.00 96.38 92 LYS A C 1
ATOM 723 O O . LYS A 1 92 ? -10.430 -0.199 10.612 1.00 96.38 92 LYS A O 1
ATOM 728 N N . PHE A 1 93 ? -8.260 -0.357 10.048 1.00 96.75 93 PHE A N 1
ATOM 729 C CA . PHE A 1 93 ? -7.862 -1.110 11.230 1.00 96.75 93 PHE A CA 1
ATOM 730 C C . PHE A 1 93 ? -8.206 -0.370 12.530 1.00 96.75 93 PHE A C 1
ATOM 732 O O . PHE A 1 93 ? -8.816 -0.952 13.422 1.00 96.75 93 PHE A O 1
ATOM 739 N N . ILE A 1 94 ? -7.853 0.917 12.631 1.00 97.06 94 ILE A N 1
ATOM 740 C CA . ILE A 1 94 ? -8.128 1.727 13.826 1.00 97.06 94 ILE A CA 1
ATOM 741 C C . ILE A 1 94 ? -9.636 1.858 14.049 1.00 97.06 94 ILE A C 1
ATOM 743 O O . ILE A 1 94 ? -10.104 1.646 15.165 1.00 97.06 94 ILE A O 1
ATOM 747 N N . THR A 1 95 ? -10.400 2.170 13.000 1.00 97.62 95 THR A N 1
ATOM 748 C CA . THR A 1 95 ? -11.857 2.319 13.092 1.00 97.62 95 THR A CA 1
ATOM 749 C C . THR A 1 95 ? -12.534 1.025 13.539 1.00 97.62 95 THR A C 1
ATOM 751 O O . THR A 1 95 ? -13.338 1.050 14.467 1.00 97.62 95 THR A O 1
ATOM 754 N N . GLU A 1 96 ? -12.195 -0.111 12.926 1.00 96.69 96 GLU A N 1
ATOM 755 C CA . GLU A 1 96 ? -12.785 -1.406 13.283 1.00 96.69 96 GLU A CA 1
ATOM 756 C C . GLU A 1 96 ? -12.364 -1.861 14.686 1.00 96.69 96 GLU A C 1
ATOM 758 O O . GLU A 1 96 ? -13.186 -2.400 15.424 1.00 96.69 96 GLU A O 1
ATOM 763 N N . LYS A 1 97 ? -11.118 -1.588 15.092 1.00 96.25 97 LYS A N 1
ATOM 764 C CA . LYS A 1 97 ? -10.635 -1.890 16.445 1.00 96.25 97 LYS A CA 1
ATOM 765 C C . LYS A 1 97 ? -11.405 -1.111 17.507 1.00 96.25 97 LYS A C 1
ATOM 767 O O . LYS A 1 97 ? -11.810 -1.697 18.506 1.00 96.25 97 LYS A O 1
ATOM 772 N N . ILE A 1 98 ? -11.620 0.190 17.297 1.00 96.56 98 ILE A N 1
ATOM 773 C CA . ILE A 1 98 ? -12.394 1.027 18.226 1.00 96.56 98 ILE A CA 1
ATOM 774 C C . ILE A 1 98 ? -13.828 0.501 18.329 1.00 96.56 98 ILE A C 1
ATOM 776 O O . ILE A 1 98 ? -14.310 0.279 19.437 1.00 96.56 98 ILE A O 1
ATOM 780 N N . ALA A 1 99 ? -14.472 0.221 17.192 1.00 96.19 99 ALA A N 1
ATOM 781 C CA . ALA A 1 99 ? -15.827 -0.323 17.172 1.00 96.19 99 ALA A CA 1
ATOM 782 C C . ALA A 1 99 ? -15.923 -1.665 17.920 1.00 96.19 99 ALA A C 1
ATOM 784 O O . ALA A 1 99 ? -16.867 -1.891 18.672 1.00 96.19 99 ALA A O 1
ATOM 785 N N . PHE A 1 100 ? -14.924 -2.537 17.763 1.00 96.00 100 PHE A N 1
ATOM 786 C CA . PHE A 1 100 ? -14.860 -3.815 18.467 1.00 96.00 100 PHE A CA 1
ATOM 787 C C . PHE A 1 100 ? -14.686 -3.651 19.986 1.00 96.00 100 PHE A C 1
ATOM 789 O O . PHE A 1 100 ? -15.334 -4.346 20.765 1.00 96.00 100 PHE A O 1
ATOM 796 N N . GLU A 1 101 ? -13.837 -2.719 20.428 1.00 95.00 101 GLU A N 1
ATOM 797 C CA . GLU A 1 101 ? -13.645 -2.424 21.855 1.00 95.00 101 GLU A CA 1
ATOM 798 C C . GLU A 1 101 ? -14.894 -1.803 22.498 1.00 95.00 101 GLU A C 1
ATOM 800 O O . GLU A 1 101 ? -15.208 -2.097 23.654 1.00 95.00 101 GLU A O 1
ATOM 805 N N . GLU A 1 102 ? -15.610 -0.941 21.774 1.00 95.75 102 GLU A N 1
ATOM 806 C CA . GLU A 1 102 ? -16.879 -0.358 22.221 1.00 95.75 102 GLU A CA 1
ATOM 807 C C . GLU A 1 102 ? -17.976 -1.415 22.347 1.00 95.75 102 GLU A C 1
ATOM 809 O O . GLU A 1 102 ? -18.671 -1.464 23.364 1.00 95.75 102 GLU A O 1
ATOM 814 N N . ASP A 1 103 ? -18.082 -2.299 21.360 1.00 94.69 103 ASP A N 1
ATOM 815 C CA . ASP A 1 103 ? -19.014 -3.423 21.349 1.00 94.69 103 ASP A CA 1
ATOM 816 C C . ASP A 1 103 ? -18.730 -4.403 22.503 1.00 94.69 103 ASP A C 1
ATOM 818 O O . ASP A 1 103 ? -19.631 -4.715 23.284 1.00 94.69 103 ASP A O 1
ATOM 822 N N . ALA A 1 104 ? -17.465 -4.785 22.721 1.00 93.88 104 ALA A N 1
ATOM 823 C CA . ALA A 1 104 ? -17.055 -5.598 23.871 1.00 93.88 104 ALA A CA 1
ATOM 824 C C . ALA A 1 104 ? -17.426 -4.939 25.211 1.00 93.88 104 ALA A C 1
ATOM 826 O O . ALA A 1 104 ? -18.013 -5.577 26.089 1.00 93.88 104 ALA A O 1
ATOM 827 N N . ARG A 1 105 ? -17.172 -3.630 25.350 1.00 92.94 105 ARG A N 1
ATOM 828 C CA . ARG A 1 105 ? -17.542 -2.870 26.551 1.00 92.94 105 ARG A CA 1
ATOM 829 C C . ARG A 1 105 ? -19.059 -2.821 26.754 1.00 92.94 105 ARG A C 1
ATOM 831 O O . ARG A 1 105 ? -19.511 -2.906 27.892 1.00 92.94 105 ARG A O 1
ATOM 838 N N . SER A 1 106 ? -19.841 -2.723 25.676 1.00 94.88 106 SER A N 1
ATOM 839 C CA . SER A 1 106 ? -21.310 -2.728 25.731 1.00 94.88 106 SER A CA 1
ATOM 840 C C . SER A 1 106 ? -21.887 -4.071 26.197 1.00 94.88 106 SER A C 1
ATOM 842 O O . SER A 1 106 ? -22.906 -4.095 26.886 1.00 94.88 106 SER A O 1
ATOM 844 N N . ARG A 1 107 ? -21.192 -5.181 25.908 1.00 93.56 107 ARG A N 1
ATOM 845 C CA . ARG A 1 107 ? -21.506 -6.523 26.427 1.00 93.56 107 ARG A CA 1
ATOM 846 C C . ARG A 1 107 ? -21.028 -6.756 27.864 1.00 93.56 107 ARG A C 1
ATOM 848 O O . ARG A 1 107 ? -21.307 -7.807 28.432 1.00 93.56 107 ARG A O 1
ATOM 855 N N . GLY A 1 108 ? -20.317 -5.794 28.457 1.00 92.56 108 GLY A N 1
ATOM 856 C CA . GLY A 1 108 ? -19.707 -5.931 29.780 1.00 92.56 108 GLY A CA 1
ATOM 857 C C . GLY A 1 108 ? -18.444 -6.799 29.796 1.00 92.56 108 GLY A C 1
ATOM 858 O O . GLY A 1 108 ? -18.010 -7.218 30.867 1.00 92.56 108 GLY A O 1
ATOM 859 N N . GLU A 1 109 ? -17.849 -7.078 28.632 1.00 91.38 109 GLU A N 1
ATOM 860 C CA . GLU A 1 109 ? -16.596 -7.825 28.517 1.00 91.38 109 GLU A CA 1
ATOM 861 C C . GLU A 1 109 ? -15.394 -6.915 28.802 1.00 91.38 109 GLU A C 1
ATOM 863 O O . GLU A 1 109 ? -15.363 -5.732 28.446 1.00 91.38 109 GLU A O 1
ATOM 868 N N . THR A 1 110 ? -14.359 -7.474 29.428 1.00 90.00 110 THR A N 1
ATOM 869 C CA . THR A 1 110 ? -13.062 -6.806 29.535 1.00 90.00 110 THR A CA 1
ATOM 870 C C . THR A 1 110 ? -12.279 -7.013 28.240 1.00 90.00 110 THR A C 1
ATOM 872 O O . THR A 1 110 ? -12.256 -8.108 27.678 1.00 90.00 110 THR A O 1
ATOM 875 N N . VAL A 1 111 ? -11.615 -5.960 27.754 1.00 90.44 111 VAL A N 1
ATOM 876 C CA . VAL A 1 111 ? -10.758 -6.044 26.562 1.00 90.44 111 VAL A CA 1
ATOM 877 C C . VAL A 1 111 ? -9.491 -6.816 26.931 1.00 90.44 111 VAL A C 1
ATOM 879 O O . VAL A 1 111 ? -8.498 -6.246 27.383 1.00 90.44 111 VAL A O 1
ATOM 882 N N . THR A 1 112 ? -9.561 -8.136 26.794 1.00 93.25 112 THR A N 1
ATOM 883 C CA . THR A 1 112 ? -8.447 -9.055 27.025 1.00 93.25 112 THR A CA 1
ATOM 884 C C . THR A 1 112 ? -7.639 -9.269 25.740 1.00 93.25 112 THR A C 1
ATOM 886 O O . THR A 1 112 ? -8.170 -9.106 24.633 1.00 93.25 112 THR A O 1
ATOM 889 N N . PRO A 1 113 ? -6.352 -9.644 25.846 1.00 91.75 113 PRO A N 1
ATOM 890 C CA . PRO A 1 113 ? -5.543 -10.018 24.687 1.00 91.75 113 PRO A CA 1
ATOM 891 C C . PRO A 1 113 ? -6.159 -11.156 23.863 1.00 91.75 113 PRO A C 1
ATOM 893 O O . PRO A 1 113 ? -6.068 -11.141 22.638 1.00 91.75 113 PRO A O 1
ATOM 896 N N . GLU A 1 114 ? -6.824 -12.113 24.512 1.00 92.00 114 GLU A N 1
ATOM 897 C CA . GLU A 1 114 ? -7.514 -13.230 23.866 1.00 92.00 114 GLU A CA 1
ATOM 898 C C . GLU A 1 114 ? -8.661 -12.726 22.990 1.00 92.00 114 GLU A C 1
ATOM 900 O O . GLU A 1 114 ? -8.766 -13.115 21.826 1.00 92.00 114 GLU A O 1
ATOM 905 N N . LEU A 1 115 ? -9.475 -11.803 23.505 1.00 92.12 115 LEU A N 1
ATOM 906 C CA . LEU A 1 115 ? -10.575 -11.209 22.749 1.00 92.12 115 LEU A CA 1
ATOM 907 C C . LEU A 1 115 ? -10.058 -10.379 21.563 1.00 92.12 115 LEU A C 1
ATOM 909 O O . LEU A 1 115 ? -10.562 -10.500 20.445 1.00 92.12 115 LEU A O 1
ATOM 913 N N . LEU A 1 116 ? -8.996 -9.595 21.773 1.00 93.94 116 LEU A N 1
ATOM 914 C CA . LEU A 1 116 ? -8.337 -8.865 20.688 1.00 93.94 116 LEU A CA 1
ATOM 915 C C . LEU A 1 116 ? -7.723 -9.806 19.645 1.00 93.94 116 LEU A C 1
ATOM 917 O O . LEU A 1 116 ? -7.730 -9.477 18.463 1.00 93.94 116 LEU A O 1
ATOM 921 N N . SER A 1 117 ? -7.218 -10.978 20.042 1.00 95.19 117 SER A N 1
ATOM 922 C CA . SER A 1 117 ? -6.663 -11.962 19.104 1.00 95.19 117 SER A CA 1
ATOM 923 C C . SER A 1 117 ? -7.716 -12.491 18.125 1.00 95.19 117 SER A C 1
ATOM 925 O O . SER A 1 117 ? -7.420 -12.655 16.939 1.00 95.19 117 SER A O 1
ATOM 927 N N . VAL A 1 118 ? -8.959 -12.676 18.589 1.00 94.56 118 VAL A N 1
ATOM 928 C CA . VAL A 1 118 ? -10.096 -13.055 17.738 1.00 94.56 118 VAL A CA 1
ATOM 929 C C . VAL A 1 118 ? -10.385 -11.944 16.735 1.00 94.56 118 VAL A C 1
ATOM 931 O O . VAL A 1 118 ? -10.458 -12.214 15.539 1.00 94.56 118 VAL A O 1
ATOM 934 N N . PHE A 1 119 ? -10.448 -10.691 17.197 1.00 95.56 119 PHE A N 1
ATOM 935 C CA . PHE A 1 119 ? -10.594 -9.530 16.317 1.00 95.56 119 PHE A CA 1
ATOM 936 C C . PHE A 1 119 ? -9.488 -9.460 15.257 1.00 95.56 119 PHE A C 1
ATOM 938 O O . PHE A 1 119 ? -9.780 -9.295 14.075 1.00 95.56 119 PHE A O 1
ATOM 945 N N . TYR A 1 120 ? -8.222 -9.616 15.658 1.00 95.75 120 TYR A N 1
ATOM 946 C CA . TYR A 1 120 ? -7.092 -9.571 14.731 1.00 95.75 120 TYR A CA 1
ATOM 947 C C . TYR A 1 120 ? -7.213 -10.629 13.642 1.00 95.75 120 TYR A C 1
ATOM 949 O O . TYR A 1 120 ? -7.010 -10.321 12.467 1.00 95.75 120 TYR A O 1
ATOM 957 N N . LYS A 1 121 ? -7.553 -11.865 14.018 1.00 96.44 121 LYS A N 1
ATOM 958 C CA . LYS A 1 121 ? -7.756 -12.949 13.058 1.00 96.44 121 LYS A CA 1
ATOM 959 C C . LYS A 1 121 ? -8.870 -12.601 12.069 1.00 96.44 121 LYS A C 1
ATOM 961 O O . LYS A 1 121 ? -8.641 -12.647 10.864 1.00 96.44 121 LYS A O 1
ATOM 966 N N . ASP A 1 122 ? -10.025 -12.178 12.571 1.00 96.06 122 ASP A N 1
ATOM 967 C CA . ASP A 1 122 ? -11.177 -11.807 11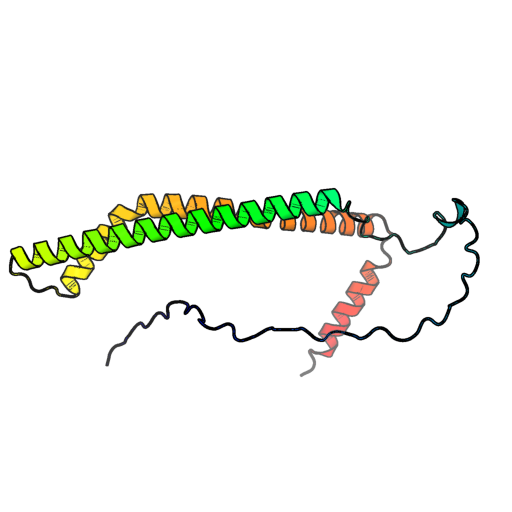.749 1.00 96.06 122 ASP A CA 1
ATOM 968 C C . ASP A 1 122 ? -10.864 -10.655 10.785 1.00 96.06 122 ASP A C 1
ATOM 970 O O . ASP A 1 122 ? -11.221 -10.701 9.604 1.00 96.06 122 ASP A O 1
ATOM 974 N N . PHE A 1 123 ? -10.165 -9.625 11.265 1.00 95.56 123 PHE A N 1
ATOM 975 C CA . PHE A 1 123 ? -9.736 -8.500 10.442 1.00 95.56 123 PHE A CA 1
ATOM 976 C C . PHE A 1 123 ? -8.792 -8.955 9.323 1.00 95.56 123 PHE A C 1
ATOM 978 O O . PHE A 1 123 ? -8.966 -8.564 8.165 1.00 95.56 123 PHE A O 1
ATOM 985 N N . LEU A 1 124 ? -7.808 -9.801 9.644 1.00 94.69 124 LEU A N 1
ATOM 986 C CA . LEU A 1 124 ? -6.841 -10.316 8.675 1.00 94.69 124 LEU A CA 1
ATOM 987 C C . LEU A 1 124 ? -7.501 -11.214 7.627 1.00 94.69 124 LEU A C 1
ATOM 989 O O . LEU A 1 124 ? -7.214 -11.055 6.438 1.00 94.69 124 LEU A O 1
ATOM 993 N N . ASP A 1 125 ? -8.417 -12.091 8.035 1.00 96.56 125 ASP A N 1
ATOM 994 C CA . ASP A 1 125 ? -9.155 -12.972 7.126 1.00 96.56 125 ASP A CA 1
ATOM 995 C C . ASP A 1 125 ? -9.986 -12.149 6.125 1.00 96.56 125 ASP A C 1
ATOM 997 O O . ASP A 1 125 ? -9.964 -12.405 4.916 1.00 96.56 125 ASP A O 1
ATOM 1001 N N . ARG A 1 126 ? -10.640 -11.075 6.587 1.00 94.69 126 ARG A N 1
ATOM 1002 C CA . ARG A 1 126 ? -11.395 -10.146 5.723 1.00 94.69 126 ARG A CA 1
ATOM 1003 C C . ARG A 1 126 ? -10.483 -9.298 4.834 1.00 94.69 126 ARG A C 1
ATOM 1005 O O . ARG A 1 126 ? -10.814 -9.018 3.679 1.00 94.69 126 ARG A O 1
ATOM 1012 N N . ALA A 1 127 ? -9.329 -8.878 5.347 1.00 93.94 127 ALA A N 1
ATOM 1013 C CA . ALA A 1 127 ? -8.353 -8.077 4.613 1.00 93.94 127 ALA A CA 1
ATOM 1014 C C . ALA A 1 127 ? -7.532 -8.896 3.601 1.00 93.94 127 ALA A C 1
ATOM 1016 O O . ALA A 1 127 ? -6.924 -8.310 2.703 1.00 93.94 127 ALA A O 1
ATOM 1017 N N . TYR A 1 128 ? -7.531 -10.229 3.699 1.00 94.19 128 TYR A N 1
ATOM 1018 C CA . TYR A 1 128 ? -6.659 -11.115 2.926 1.00 94.19 128 TYR A CA 1
ATOM 1019 C C . TYR A 1 128 ? -6.749 -10.903 1.410 1.00 94.19 128 TYR A C 1
ATOM 1021 O O . TYR A 1 128 ? -5.730 -10.788 0.721 1.00 94.19 128 TYR A O 1
ATOM 1029 N N . SER A 1 129 ? -7.967 -10.808 0.873 1.00 94.56 129 SER A N 1
ATOM 1030 C CA . SER A 1 129 ? -8.198 -10.589 -0.560 1.00 94.56 129 SER A CA 1
ATOM 1031 C C . SER A 1 129 ? -7.597 -9.258 -1.035 1.00 94.56 129 SER A C 1
ATOM 1033 O O . SER A 1 129 ? -6.877 -9.212 -2.039 1.00 94.56 129 SER A O 1
ATOM 1035 N N . ARG A 1 130 ? -7.814 -8.186 -0.264 1.00 94.75 130 ARG A N 1
ATOM 1036 C CA . ARG A 1 130 ? -7.279 -6.842 -0.511 1.00 94.75 130 ARG A CA 1
ATOM 1037 C C . ARG A 1 130 ? -5.752 -6.822 -0.415 1.00 94.75 130 ARG A C 1
ATOM 1039 O O . ARG A 1 130 ? -5.103 -6.281 -1.308 1.00 94.75 130 ARG A O 1
ATOM 1046 N N . GLN A 1 131 ? -5.179 -7.468 0.600 1.00 93.88 131 GLN A N 1
ATOM 1047 C CA . GLN A 1 131 ? -3.729 -7.566 0.783 1.00 93.88 131 GLN A CA 1
ATOM 1048 C C . GLN A 1 131 ? -3.069 -8.361 -0.349 1.00 93.88 131 GLN A C 1
ATOM 1050 O O . GLN A 1 131 ? -2.008 -7.989 -0.846 1.00 93.88 131 GLN A O 1
ATOM 1055 N N . THR A 1 132 ? -3.715 -9.430 -0.814 1.00 96.12 132 THR A N 1
ATOM 1056 C CA . THR A 1 132 ? -3.218 -10.240 -1.931 1.00 96.12 132 THR A CA 1
ATOM 1057 C C . THR A 1 132 ? -3.241 -9.451 -3.241 1.00 96.12 132 THR A C 1
ATOM 1059 O O . THR A 1 132 ? -2.283 -9.506 -4.018 1.00 96.12 132 THR A O 1
ATOM 1062 N N . ALA A 1 133 ? -4.305 -8.681 -3.492 1.00 96.56 133 ALA A N 1
ATOM 1063 C CA . ALA A 1 133 ? -4.387 -7.789 -4.645 1.00 96.56 133 ALA A CA 1
ATOM 1064 C C . ALA A 1 133 ? -3.311 -6.692 -4.593 1.00 96.56 133 ALA A C 1
ATOM 1066 O O . ALA A 1 133 ? -2.632 -6.450 -5.597 1.00 96.56 133 ALA A O 1
ATOM 1067 N N . TYR A 1 134 ? -3.105 -6.093 -3.416 1.00 97.06 134 TYR A N 1
ATOM 1068 C CA . TYR A 1 134 ? -2.033 -5.136 -3.164 1.00 97.06 134 TYR A CA 1
ATOM 1069 C C . TYR A 1 134 ? -0.656 -5.745 -3.442 1.00 97.06 134 TYR A C 1
ATOM 1071 O O . TYR A 1 134 ? 0.059 -5.227 -4.294 1.00 97.06 134 TYR A O 1
ATOM 1079 N N . ASN A 1 135 ? -0.316 -6.882 -2.826 1.00 96.19 135 ASN A N 1
ATOM 1080 C CA . ASN A 1 135 ? 0.982 -7.539 -2.998 1.00 96.19 135 ASN A CA 1
ATOM 1081 C C . ASN A 1 135 ? 1.249 -7.860 -4.472 1.00 96.19 135 ASN A C 1
ATOM 1083 O O . ASN A 1 135 ? 2.338 -7.609 -4.983 1.00 96.19 135 ASN A O 1
ATOM 1087 N N . ARG A 1 136 ? 0.242 -8.365 -5.195 1.00 96.81 136 ARG A N 1
ATOM 1088 C CA . ARG A 1 136 ? 0.363 -8.658 -6.630 1.00 96.81 136 ARG A CA 1
ATOM 1089 C C . ARG A 1 136 ? 0.699 -7.406 -7.441 1.00 96.81 136 ARG A C 1
ATOM 1091 O O . ARG A 1 136 ? 1.519 -7.473 -8.356 1.00 96.81 136 ARG A O 1
ATOM 1098 N N . ARG A 1 137 ? 0.064 -6.274 -7.126 1.00 95.94 137 ARG A N 1
ATOM 1099 C CA . ARG A 1 137 ? 0.369 -4.991 -7.765 1.00 95.94 137 ARG A CA 1
ATOM 1100 C C . ARG A 1 137 ? 1.748 -4.487 -7.352 1.00 95.94 137 ARG A C 1
ATOM 1102 O O . ARG A 1 137 ? 2.534 -4.165 -8.230 1.00 95.94 137 ARG A O 1
ATOM 1109 N N . TRP A 1 138 ? 2.070 -4.505 -6.063 1.00 94.75 138 TRP A N 1
ATOM 1110 C CA . TRP A 1 138 ? 3.365 -4.098 -5.524 1.00 94.75 138 TRP A CA 1
ATOM 1111 C C . TRP A 1 138 ? 4.527 -4.814 -6.218 1.00 94.75 138 TRP A C 1
ATOM 1113 O O . TRP A 1 138 ? 5.451 -4.168 -6.709 1.00 94.75 138 TRP A O 1
ATOM 1123 N N . TRP A 1 139 ? 4.439 -6.138 -6.361 1.00 94.94 139 TRP A N 1
ATOM 1124 C CA . TRP A 1 139 ? 5.430 -6.928 -7.091 1.00 94.94 139 TRP A CA 1
ATOM 1125 C C . TRP A 1 139 ? 5.531 -6.537 -8.562 1.00 94.94 139 TRP A C 1
ATOM 1127 O O . TRP A 1 139 ? 6.635 -6.402 -9.083 1.00 94.94 139 TRP A O 1
ATOM 1137 N N . ARG A 1 140 ? 4.398 -6.323 -9.238 1.00 94.88 140 ARG A N 1
ATOM 1138 C CA . ARG A 1 140 ? 4.392 -5.885 -10.639 1.00 94.88 140 ARG A CA 1
ATOM 1139 C C . ARG A 1 140 ? 5.122 -4.553 -10.812 1.00 94.88 140 ARG A C 1
ATOM 1141 O O . ARG A 1 140 ? 5.945 -4.436 -11.714 1.00 94.88 140 ARG A O 1
ATOM 1148 N N . GLU A 1 141 ? 4.833 -3.580 -9.955 1.00 93.06 141 GLU A N 1
ATOM 1149 C CA . GLU A 1 141 ? 5.439 -2.249 -10.021 1.00 93.06 141 GLU A CA 1
ATOM 1150 C C . GLU A 1 141 ? 6.945 -2.285 -9.695 1.00 93.06 141 GLU A C 1
ATOM 1152 O O . GLU A 1 141 ? 7.758 -1.712 -10.420 1.00 93.06 141 GLU A O 1
ATOM 1157 N N . ASN A 1 142 ? 7.350 -3.035 -8.665 1.00 91.81 142 ASN A N 1
ATOM 1158 C CA . ASN A 1 142 ? 8.766 -3.185 -8.311 1.00 91.81 142 ASN A CA 1
ATOM 1159 C C . ASN A 1 142 ? 9.568 -3.904 -9.405 1.00 91.81 142 ASN A C 1
ATOM 1161 O O . ASN A 1 142 ? 10.679 -3.493 -9.740 1.00 91.81 142 ASN A O 1
ATOM 1165 N N . LEU A 1 143 ? 8.994 -4.936 -10.030 1.00 91.75 143 LEU A N 1
ATOM 1166 C CA . LEU A 1 143 ? 9.622 -5.601 -11.172 1.00 91.75 143 LEU A CA 1
ATOM 1167 C C . LEU A 1 143 ? 9.727 -4.676 -12.390 1.00 91.75 143 LEU A C 1
ATOM 1169 O O . LEU A 1 143 ? 10.726 -4.734 -13.110 1.00 91.75 143 LEU A O 1
ATOM 1173 N N . ALA A 1 144 ? 8.745 -3.797 -12.609 1.00 90.50 144 ALA A N 1
ATOM 1174 C CA . ALA A 1 144 ? 8.802 -2.806 -13.680 1.00 90.50 144 ALA A CA 1
ATOM 1175 C C . ALA A 1 144 ? 9.964 -1.816 -13.488 1.00 90.50 144 ALA A C 1
ATOM 1177 O O . ALA A 1 144 ? 10.628 -1.481 -14.468 1.00 90.50 144 ALA A O 1
ATOM 1178 N N . MET A 1 145 ? 10.272 -1.416 -12.248 1.00 88.56 145 MET A N 1
ATOM 1179 C CA . MET A 1 145 ? 11.429 -0.558 -11.945 1.00 88.56 145 MET A CA 1
ATOM 1180 C C . MET A 1 145 ? 12.775 -1.250 -12.209 1.00 88.56 145 MET A C 1
ATOM 1182 O O . MET A 1 145 ? 13.716 -0.613 -12.681 1.00 88.56 145 MET A O 1
ATOM 1186 N N . LEU A 1 146 ? 12.875 -2.557 -11.948 1.00 89.31 146 LEU A N 1
ATOM 1187 C CA . LEU A 1 146 ? 14.107 -3.334 -12.153 1.00 89.31 146 LEU A CA 1
ATOM 1188 C C . LEU A 1 146 ? 14.336 -3.727 -13.621 1.00 89.31 146 LEU A C 1
ATOM 1190 O O . LEU A 1 146 ? 15.476 -3.939 -14.049 1.00 89.31 146 LEU A O 1
ATOM 1194 N N . TYR A 1 147 ? 13.263 -3.830 -14.405 1.00 89.69 147 TYR A N 1
ATOM 1195 C CA . TYR A 1 147 ? 13.305 -4.358 -15.766 1.00 89.69 147 TYR A CA 1
ATOM 1196 C C . TYR A 1 147 ? 14.261 -3.608 -16.718 1.00 89.69 147 TYR A C 1
ATOM 1198 O O . TYR A 1 147 ? 15.016 -4.285 -17.424 1.00 89.69 147 TYR A O 1
ATOM 1206 N N . PRO A 1 148 ? 14.318 -2.260 -16.760 1.00 85.81 148 PRO A N 1
ATOM 1207 C CA . PRO A 1 148 ? 15.254 -1.543 -17.628 1.00 85.81 148 PRO A CA 1
ATOM 1208 C C . PRO A 1 148 ? 16.723 -1.867 -17.326 1.00 85.81 148 PRO A C 1
ATOM 1210 O O . PRO A 1 148 ? 17.490 -2.156 -18.250 1.00 85.81 148 PRO A O 1
ATOM 1213 N N . GLY A 1 149 ? 17.102 -1.888 -16.043 1.00 84.50 149 GLY A N 1
ATOM 1214 C CA . GLY A 1 149 ? 18.458 -2.227 -15.601 1.00 84.50 149 GLY A CA 1
ATOM 1215 C C . GLY A 1 149 ? 18.812 -3.680 -15.915 1.00 84.50 149 GLY A C 1
ATOM 1216 O O . GLY A 1 149 ? 19.869 -3.963 -16.485 1.00 84.50 149 GLY A O 1
ATOM 1217 N N . PHE A 1 150 ? 17.879 -4.598 -15.656 1.00 88.31 150 PHE A N 1
ATOM 1218 C CA . PHE A 1 150 ? 18.027 -6.005 -16.013 1.00 88.31 150 PHE A CA 1
ATOM 1219 C C . PHE A 1 150 ? 18.214 -6.197 -17.528 1.00 88.31 150 PHE A C 1
ATOM 1221 O O . PHE A 1 150 ? 19.166 -6.844 -17.967 1.00 88.31 150 PHE A O 1
ATOM 1228 N N . LYS A 1 151 ? 17.365 -5.571 -18.353 1.00 87.75 151 LYS A N 1
ATOM 1229 C CA . LYS A 1 151 ? 17.444 -5.631 -19.820 1.00 87.75 151 LYS A CA 1
ATOM 1230 C C . LYS A 1 151 ? 18.771 -5.076 -20.346 1.00 87.75 151 LYS A C 1
ATOM 1232 O O . LYS A 1 151 ? 19.365 -5.665 -21.255 1.00 87.75 151 LYS A O 1
ATOM 1237 N N . ALA A 1 152 ? 19.251 -3.964 -19.787 1.00 86.06 152 ALA A N 1
ATOM 1238 C CA . ALA A 1 152 ? 20.544 -3.384 -20.143 1.00 86.06 152 ALA A CA 1
ATOM 1239 C C . ALA A 1 152 ? 21.708 -4.322 -19.783 1.00 86.06 152 ALA A C 1
ATOM 1241 O O . ALA A 1 152 ? 22.585 -4.545 -20.620 1.00 86.06 152 ALA A O 1
ATOM 1242 N N . SER A 1 153 ? 21.672 -4.933 -18.595 1.00 87.56 153 SER A N 1
ATOM 1243 C CA . SER A 1 153 ? 22.665 -5.914 -18.144 1.00 87.56 153 SER A CA 1
ATOM 1244 C C . SER A 1 153 ? 22.712 -7.148 -19.053 1.00 87.56 153 SER A C 1
ATOM 1246 O O . SER A 1 153 ? 23.778 -7.508 -19.556 1.00 87.56 153 SER A O 1
ATOM 1248 N N . VAL A 1 154 ? 21.553 -7.727 -19.397 1.00 91.62 154 VAL A N 1
ATOM 1249 C CA . VAL A 1 154 ? 21.460 -8.860 -20.338 1.00 91.62 154 VAL A CA 1
ATOM 1250 C C . VAL A 1 154 ? 22.022 -8.490 -21.713 1.00 91.62 154 VAL A C 1
ATOM 1252 O O . VAL A 1 154 ? 22.761 -9.272 -22.315 1.00 91.62 154 VAL A O 1
ATOM 1255 N N . ARG A 1 155 ? 21.723 -7.288 -22.225 1.00 89.94 155 ARG A N 1
ATOM 1256 C CA . ARG A 1 155 ? 22.287 -6.800 -23.495 1.00 89.94 155 ARG A CA 1
ATOM 1257 C C . ARG A 1 155 ? 23.812 -6.685 -23.427 1.00 89.94 155 ARG A C 1
ATOM 1259 O O . ARG A 1 155 ? 24.487 -7.092 -24.372 1.00 89.94 155 ARG A O 1
ATOM 1266 N N . ASN A 1 156 ? 24.349 -6.153 -22.333 1.00 88.31 156 ASN A N 1
ATOM 1267 C CA . ASN A 1 156 ? 25.790 -5.999 -22.136 1.00 88.31 156 ASN A CA 1
ATOM 1268 C C . ASN A 1 156 ? 26.489 -7.361 -22.037 1.00 88.31 156 ASN A C 1
ATOM 1270 O O . ASN A 1 156 ? 27.502 -7.572 -22.702 1.00 88.31 156 ASN A O 1
ATOM 1274 N N . MET A 1 157 ? 25.899 -8.313 -21.311 1.00 91.69 157 MET A N 1
ATOM 1275 C CA . MET A 1 157 ? 26.393 -9.686 -21.200 1.00 91.69 157 MET A CA 1
ATOM 1276 C C . MET A 1 157 ? 26.404 -10.406 -22.555 1.00 91.69 157 MET A C 1
ATOM 1278 O O . MET A 1 157 ? 27.413 -10.998 -22.931 1.00 91.69 157 MET A O 1
ATOM 1282 N N . ARG A 1 158 ? 25.323 -10.300 -23.343 1.00 92.44 158 ARG A N 1
ATOM 1283 C CA . ARG A 1 158 ? 25.263 -10.872 -24.702 1.00 92.44 158 ARG A CA 1
ATOM 1284 C C . ARG A 1 158 ? 26.342 -10.287 -25.612 1.00 92.44 158 ARG A C 1
ATOM 1286 O O . ARG A 1 158 ? 27.010 -11.033 -26.320 1.00 92.44 158 ARG A O 1
ATOM 1293 N N . ARG A 1 159 ? 26.554 -8.966 -25.573 1.00 89.94 159 ARG A N 1
ATOM 1294 C CA . ARG A 1 159 ? 27.628 -8.300 -26.333 1.00 89.94 159 ARG A CA 1
ATOM 1295 C C . ARG A 1 159 ? 29.011 -8.786 -25.898 1.00 89.94 159 ARG A C 1
ATOM 1297 O O . ARG A 1 159 ? 29.837 -9.072 -26.758 1.00 89.94 159 ARG A O 1
ATOM 1304 N N . ALA A 1 160 ? 29.253 -8.912 -24.593 1.00 87.62 160 ALA A N 1
ATOM 1305 C CA . ALA A 1 160 ? 30.508 -9.437 -24.060 1.00 87.62 160 ALA A CA 1
ATOM 1306 C C . ALA A 1 160 ? 30.762 -10.882 -24.521 1.00 87.62 160 ALA A C 1
ATOM 1308 O O . ALA A 1 160 ? 31.852 -11.192 -24.992 1.00 87.62 160 ALA A O 1
ATOM 1309 N N . MET A 1 161 ? 29.737 -11.738 -24.489 1.00 90.25 161 MET A N 1
ATOM 1310 C CA . MET A 1 161 ? 29.835 -13.120 -24.962 1.00 90.25 161 MET A CA 1
ATOM 1311 C C . MET A 1 161 ? 30.106 -13.206 -26.470 1.00 90.25 161 MET A C 1
ATOM 1313 O O . MET A 1 161 ? 30.940 -13.999 -26.895 1.00 90.25 161 MET A O 1
ATOM 1317 N N . MET A 1 162 ? 29.437 -12.385 -27.288 1.00 86.25 162 MET A N 1
ATOM 1318 C CA . MET A 1 162 ? 29.671 -12.342 -28.738 1.00 86.25 162 MET A CA 1
ATOM 1319 C C . MET A 1 162 ? 31.088 -11.860 -29.071 1.00 86.25 162 MET A C 1
ATOM 1321 O O . MET A 1 162 ? 31.717 -12.409 -29.969 1.00 86.25 162 MET A O 1
ATOM 1325 N N . ARG A 1 163 ? 31.630 -10.896 -28.311 1.00 84.56 163 ARG A N 1
ATOM 1326 C CA . ARG A 1 163 ? 33.036 -10.468 -28.428 1.00 84.56 163 ARG A CA 1
ATOM 1327 C C . ARG A 1 163 ? 34.005 -11.591 -28.046 1.00 84.56 163 ARG A C 1
ATOM 1329 O O . ARG A 1 163 ? 34.968 -11.820 -28.765 1.00 84.56 163 ARG A O 1
ATOM 1336 N N . ALA A 1 164 ? 33.714 -12.331 -26.974 1.00 78.19 164 ALA A N 1
ATOM 1337 C CA . ALA A 1 164 ? 34.514 -13.481 -26.545 1.00 78.19 164 ALA A CA 1
ATOM 1338 C C . ALA A 1 164 ? 34.436 -14.682 -27.509 1.00 78.19 164 ALA A C 1
ATOM 1340 O O . ALA A 1 164 ? 35.359 -15.485 -27.550 1.00 78.19 164 ALA A O 1
ATOM 1341 N N . ARG A 1 165 ? 33.346 -14.815 -28.279 1.00 74.25 165 ARG A N 1
ATOM 1342 C CA . ARG A 1 165 ? 33.178 -15.849 -29.316 1.00 74.25 165 ARG A CA 1
ATOM 1343 C C . ARG A 1 165 ? 33.741 -15.448 -30.684 1.00 74.25 165 ARG A C 1
ATOM 1345 O O . ARG A 1 165 ? 34.119 -16.329 -31.444 1.00 74.25 165 ARG A O 1
ATOM 1352 N N . GLY A 1 166 ? 33.769 -14.152 -31.006 1.00 66.75 166 GLY A N 1
ATOM 1353 C CA . GLY A 1 166 ? 34.299 -13.619 -32.269 1.00 66.75 166 GLY A CA 1
ATOM 1354 C C . GLY A 1 166 ? 35.802 -13.314 -32.253 1.00 66.75 166 GLY A C 1
ATOM 1355 O O . GLY A 1 166 ? 36.416 -13.248 -33.313 1.00 66.75 166 GLY A O 1
ATOM 1356 N N . GLY A 1 167 ? 36.408 -13.147 -31.073 1.00 56.75 167 GLY A N 1
ATOM 1357 C CA . GLY A 1 167 ? 37.859 -13.105 -30.891 1.00 56.75 167 GLY A CA 1
ATOM 1358 C C . GLY A 1 167 ? 38.378 -14.495 -30.534 1.00 56.75 167 GLY A C 1
ATOM 1359 O O . GLY A 1 167 ? 37.950 -15.062 -29.533 1.00 56.75 167 GLY A O 1
ATOM 1360 N N . GLY A 1 168 ? 39.271 -15.047 -31.359 1.00 48.97 168 GLY A N 1
ATOM 1361 C CA . GLY A 1 168 ? 39.838 -16.386 -31.189 1.00 48.97 168 GLY A CA 1
ATOM 1362 C C . GLY A 1 168 ? 40.313 -16.694 -29.762 1.00 48.97 168 GLY A C 1
ATOM 1363 O O . GLY A 1 168 ? 40.755 -15.822 -29.015 1.00 48.97 168 GLY A O 1
ATOM 1364 N N . SER A 1 169 ? 40.222 -17.978 -29.423 1.00 50.50 169 SER A N 1
ATOM 1365 C CA . SER A 1 169 ? 40.376 -18.666 -28.131 1.00 50.50 169 SER A CA 1
ATOM 1366 C C . SER A 1 169 ? 41.660 -18.434 -27.307 1.00 50.50 169 SER A C 1
ATOM 1368 O O . SER A 1 169 ? 41.952 -19.224 -26.412 1.00 50.50 169 SER A O 1
ATOM 1370 N N . ALA A 1 170 ? 42.440 -17.381 -27.546 1.00 53.47 170 ALA A N 1
ATOM 1371 C CA . ALA A 1 170 ? 43.715 -17.148 -26.866 1.00 53.47 170 ALA A CA 1
ATOM 1372 C C . ALA A 1 170 ? 43.567 -16.552 -25.448 1.00 53.47 170 ALA A C 1
ATOM 1374 O O . ALA A 1 170 ? 44.383 -16.832 -24.571 1.00 53.47 170 ALA A O 1
ATOM 1375 N N . GLY A 1 171 ? 42.522 -15.754 -25.189 1.00 50.62 171 GLY A N 1
ATOM 1376 C CA . GLY A 1 171 ? 42.366 -15.033 -23.913 1.00 50.62 171 GLY A CA 1
ATOM 1377 C C . GLY A 1 171 ? 41.745 -15.849 -22.771 1.00 50.62 171 GLY A C 1
ATOM 1378 O O . GLY A 1 171 ? 42.122 -15.687 -21.610 1.00 50.62 171 GLY A O 1
ATOM 1379 N N . LEU A 1 172 ? 40.812 -16.756 -23.085 1.00 50.78 172 LEU A N 1
ATOM 1380 C CA . LEU A 1 172 ? 40.044 -17.493 -22.069 1.00 50.78 172 LEU A CA 1
ATOM 1381 C C . LEU A 1 172 ? 40.886 -18.571 -21.363 1.00 50.78 172 LEU A C 1
ATOM 1383 O O . LEU A 1 172 ? 40.741 -18.775 -20.159 1.00 50.78 172 LEU A O 1
ATOM 1387 N N . VAL A 1 173 ? 41.829 -19.186 -22.085 1.00 53.62 173 VAL A N 1
ATOM 1388 C CA . VAL A 1 173 ? 42.752 -20.200 -21.543 1.00 53.62 173 VAL A CA 1
ATOM 1389 C C . VAL A 1 173 ? 43.720 -19.585 -20.520 1.00 53.62 173 VAL A C 1
ATOM 1391 O O . VAL A 1 173 ? 44.006 -20.194 -19.490 1.00 53.62 173 VAL A O 1
ATOM 1394 N N . GLN A 1 174 ? 44.172 -18.341 -20.731 1.00 53.44 174 GLN A N 1
ATOM 1395 C CA . GLN A 1 174 ? 45.068 -17.660 -19.785 1.00 53.44 174 GLN A CA 1
ATOM 1396 C C . GLN A 1 174 ? 44.352 -17.154 -18.524 1.00 53.44 174 GLN A C 1
ATOM 1398 O O . GLN A 1 174 ? 44.950 -17.148 -17.446 1.00 53.44 174 GLN A O 1
ATOM 1403 N N . ALA A 1 175 ? 43.084 -16.742 -18.629 1.00 53.53 175 ALA A N 1
ATOM 1404 C CA . ALA A 1 175 ? 42.302 -16.294 -17.476 1.00 53.53 175 ALA A CA 1
ATOM 1405 C C . ALA A 1 175 ? 41.945 -17.461 -16.537 1.00 53.53 175 ALA A C 1
ATOM 1407 O O . ALA A 1 175 ? 42.055 -17.325 -15.317 1.00 53.53 175 ALA A O 1
ATOM 1408 N N . GLN A 1 176 ? 41.608 -18.633 -17.092 1.00 55.03 176 GLN A N 1
ATOM 1409 C CA . GLN A 1 176 ? 41.303 -19.822 -16.293 1.00 55.03 176 GLN A CA 1
ATOM 1410 C C . GLN A 1 176 ? 42.552 -20.375 -15.578 1.00 55.03 176 GLN A C 1
ATOM 1412 O O . GLN A 1 176 ? 42.485 -20.712 -14.397 1.00 55.03 176 GLN A O 1
ATOM 1417 N N . ALA A 1 177 ? 43.715 -20.379 -16.244 1.00 56.03 177 ALA A N 1
ATOM 1418 C CA . ALA A 1 177 ? 44.977 -20.842 -15.656 1.00 56.03 177 ALA A CA 1
ATOM 1419 C C . ALA A 1 177 ? 45.471 -19.969 -14.484 1.00 56.03 177 ALA A C 1
ATOM 1421 O O . ALA A 1 177 ? 46.145 -20.468 -13.584 1.00 56.03 177 ALA A O 1
ATOM 1422 N N . LYS A 1 178 ? 45.140 -18.670 -14.470 1.00 57.56 178 LYS A N 1
ATOM 1423 C CA . LYS A 1 178 ? 45.458 -17.766 -13.349 1.00 57.56 178 LYS A CA 1
ATOM 1424 C C . LYS A 1 178 ? 44.496 -17.942 -12.173 1.00 57.56 178 LYS A C 1
ATOM 1426 O O . LYS A 1 178 ? 44.938 -17.900 -11.030 1.00 57.56 178 LYS A O 1
ATOM 1431 N N . GLY A 1 179 ? 43.210 -18.170 -12.453 1.00 56.88 179 GLY A N 1
ATOM 1432 C CA . GLY A 1 179 ? 42.198 -18.422 -11.425 1.00 56.88 179 GLY A CA 1
ATOM 1433 C C . GLY A 1 179 ? 42.459 -19.713 -10.649 1.00 56.88 179 GLY A C 1
ATOM 1434 O O . GLY A 1 179 ? 42.431 -19.692 -9.426 1.00 56.88 179 GLY A O 1
ATOM 1435 N N . ILE A 1 180 ? 42.797 -20.809 -11.337 1.00 58.56 180 ILE A N 1
ATOM 1436 C CA . ILE A 1 180 ? 43.069 -22.109 -10.694 1.00 58.56 180 ILE A CA 1
ATOM 1437 C C . ILE A 1 180 ? 44.311 -22.030 -9.785 1.00 58.56 180 ILE A C 1
ATOM 1439 O O . ILE A 1 180 ? 44.245 -22.416 -8.622 1.00 58.56 180 ILE A O 1
ATOM 1443 N N . LYS A 1 181 ? 45.398 -21.396 -10.250 1.00 58.94 181 LYS A N 1
ATOM 1444 C CA . LYS A 1 181 ? 46.626 -21.205 -9.450 1.00 58.94 181 LYS A CA 1
ATOM 1445 C C . LYS A 1 181 ? 46.443 -20.315 -8.214 1.00 58.94 181 LYS A C 1
ATOM 1447 O O . LYS A 1 181 ? 47.215 -20.424 -7.264 1.00 58.94 181 LYS A O 1
ATOM 1452 N N . PHE A 1 182 ? 45.470 -19.401 -8.229 1.00 64.25 182 PHE A N 1
ATOM 1453 C CA . PHE A 1 182 ? 45.155 -18.551 -7.075 1.00 64.25 182 PHE A CA 1
ATOM 1454 C C . PHE A 1 182 ? 44.457 -19.336 -5.955 1.00 64.25 182 PHE A C 1
ATOM 1456 O O . PHE A 1 182 ? 44.728 -19.088 -4.782 1.00 64.25 182 PHE A O 1
ATOM 1463 N N . TRP A 1 183 ? 43.600 -20.298 -6.311 1.00 57.22 183 TRP A N 1
ATOM 1464 C CA . TRP A 1 183 ? 42.932 -21.170 -5.340 1.00 57.22 183 TRP A CA 1
ATOM 1465 C C . TRP A 1 183 ? 43.859 -22.265 -4.799 1.00 57.22 183 TRP A C 1
ATOM 1467 O O . TRP A 1 183 ? 43.768 -22.584 -3.622 1.00 57.22 183 TRP A O 1
ATOM 1477 N N . GLU A 1 184 ? 44.807 -22.771 -5.592 1.00 58.53 184 GLU A N 1
ATOM 1478 C CA . GLU A 1 184 ? 45.791 -23.766 -5.127 1.00 58.53 184 GLU A CA 1
ATOM 1479 C C . GLU A 1 184 ? 46.762 -23.207 -4.071 1.00 58.53 184 GLU A C 1
ATOM 1481 O O . GLU A 1 184 ? 47.056 -23.882 -3.091 1.00 58.53 184 GLU A O 1
ATOM 1486 N N . LYS A 1 185 ? 47.209 -21.948 -4.201 1.00 58.22 185 LYS A N 1
ATOM 1487 C CA . LYS A 1 185 ? 48.147 -21.323 -3.244 1.00 58.22 185 LYS A CA 1
ATOM 1488 C C . LYS A 1 185 ? 47.571 -21.032 -1.855 1.00 58.22 185 LYS A C 1
ATOM 1490 O O . LYS A 1 185 ? 48.339 -20.727 -0.952 1.00 58.22 185 LYS A O 1
ATOM 1495 N N . ASN A 1 186 ? 46.251 -21.078 -1.693 1.00 57.94 186 ASN A N 1
ATOM 1496 C CA . ASN A 1 186 ? 45.572 -20.751 -0.435 1.00 57.94 186 ASN A CA 1
ATOM 1497 C C . ASN A 1 186 ? 44.911 -21.981 0.219 1.00 57.94 186 ASN A C 1
ATOM 1499 O O . ASN A 1 186 ? 44.100 -21.819 1.127 1.00 57.94 186 ASN A O 1
ATOM 1503 N N . VAL A 1 187 ? 45.224 -23.193 -0.259 1.00 60.84 187 VAL A N 1
ATOM 1504 C CA . VAL A 1 187 ? 44.690 -24.470 0.258 1.00 60.84 187 VAL A CA 1
ATOM 1505 C C . VAL A 1 187 ? 45.739 -25.274 1.046 1.00 60.84 187 VAL A C 1
ATOM 1507 O O . VAL A 1 187 ? 45.400 -26.281 1.660 1.00 60.84 187 VAL A O 1
ATOM 1510 N N . GLU A 1 188 ? 46.986 -24.810 1.130 1.00 55.25 188 GLU A N 1
ATOM 1511 C CA . GLU A 1 188 ? 47.975 -25.385 2.052 1.00 55.25 188 GLU A CA 1
ATOM 1512 C C . GLU A 1 188 ? 47.782 -24.785 3.462 1.00 55.25 188 GLU A C 1
ATOM 1514 O O . GLU A 1 188 ? 48.215 -23.665 3.737 1.00 55.25 188 GLU A O 1
ATOM 1519 N N . ILE A 1 189 ? 47.069 -25.529 4.321 1.00 51.25 189 ILE A N 1
ATOM 1520 C CA . ILE A 1 189 ? 47.124 -25.443 5.794 1.00 51.25 189 ILE A CA 1
ATOM 1521 C C . ILE A 1 189 ? 48.179 -26.435 6.278 1.00 51.25 189 ILE A C 1
ATOM 1523 O O . ILE A 1 189 ? 48.148 -27.585 5.781 1.00 51.25 189 ILE A O 1
#

Sequence (189 aa):
MVGACDIPAPGFPHTNPGFSYTKPLLLSDVTASEQIPRRPRRISDILTGPGEVDMVSTPDPVSNLRSERDWRLLCERVDKFNSDFWTENNTKFITEKIAFEEDARSRGETVTPELLSVFYKDFLDRAYSRQTAYNRRWWRENLAMLYPGFKASVRNMRRAMMRARGGGSAGLVQAQAKGIKFWEKNVEI